Protein AF-A0AAU7VJJ0-F1 (afdb_monomer)

Foldseek 3Di:
DDKDKDFADDPLCVVQVVVVVDQPPVPDDPVSLVSCCVQQCWDADPNDIDGGPQEAEDECVQCPCLLVLLVVLLVLCLVCVVVLQVLVCVFPCVVVPDDCLQCVCCLPLVLQQAQLLVLVCCLVVLADDPPHRIHMYHYDPVLDFDWQWYKDWDDDPVQLKIKIFIDTDPDPDDDDDDDPVLLVLLVCLVVQHQDDDPVSVVVVVVCVVLPQWDADPSGIDGREAEAEPVVCRPSNVSSSVSNVCSCVVRLVVVLVPRPDSHNVVSVVSSSSSSRSSLRVCCVVPVHPDLVPNPDSSRHGIYIYSNGPSSRD

Solvent-accessible surface area (backbone atoms only — not comparable to full-atom values): 17842 Å² total; per-residue (Å²): 97,44,78,48,77,47,70,58,90,51,80,69,47,73,72,40,54,78,56,65,65,48,87,61,66,85,78,52,57,68,69,51,50,52,53,32,40,76,71,32,38,28,38,79,57,94,93,40,77,42,73,19,95,32,39,47,80,48,50,65,82,84,51,62,64,46,64,62,52,14,50,51,45,44,50,57,47,64,75,41,48,66,61,51,50,56,33,40,70,69,32,72,55,34,77,70,70,52,50,65,89,74,41,51,60,51,52,43,53,42,45,20,51,44,52,44,39,50,28,49,34,35,75,71,62,61,23,69,60,70,89,54,63,52,40,37,42,33,34,39,61,90,69,68,68,90,48,47,61,50,72,52,75,49,68,32,95,90,69,50,39,29,40,32,32,49,46,42,81,88,64,83,75,81,85,78,84,81,49,64,70,54,55,54,53,53,50,40,33,74,73,66,60,84,88,65,55,77,69,53,50,57,48,51,55,53,32,39,75,52,35,45,28,46,77,57,98,90,40,65,40,70,53,47,56,72,44,60,68,81,70,66,38,74,45,54,56,46,38,50,46,56,22,48,50,40,36,66,75,43,48,50,67,50,62,72,69,45,87,71,76,51,28,71,58,48,43,54,52,52,52,49,35,47,28,49,26,45,37,53,36,34,77,70,63,76,39,81,52,85,83,67,62,87,50,80,51,62,56,41,48,37,37,31,34,53,52,90,77,66,57,109

Structure (mmCIF, N/CA/C/O backbone):
data_AF-A0AAU7VJJ0-F1
#
_entry.id   AF-A0AAU7VJJ0-F1
#
loop_
_atom_site.group_PDB
_atom_site.id
_atom_site.type_symbol
_atom_site.label_atom_id
_atom_site.label_alt_id
_atom_site.label_comp_id
_atom_site.label_asym_id
_atom_site.label_entity_id
_atom_site.label_seq_id
_atom_site.pdbx_PDB_ins_code
_atom_site.Cartn_x
_atom_site.Cartn_y
_atom_site.Cartn_z
_atom_site.occupancy
_atom_site.B_iso_or_equiv
_atom_site.auth_seq_id
_atom_site.auth_comp_id
_atom_site.auth_asym_id
_atom_site.auth_atom_id
_atom_site.pdbx_PDB_model_num
ATOM 1 N N . MET A 1 1 ? -11.427 -12.105 16.344 1.00 81.56 1 MET A N 1
ATOM 2 C CA . MET A 1 1 ? -11.137 -10.706 15.965 1.00 81.56 1 MET A CA 1
ATOM 3 C C . MET A 1 1 ? -9.896 -10.714 15.086 1.00 81.56 1 MET A C 1
ATOM 5 O O . MET A 1 1 ? -8.964 -11.447 15.408 1.00 81.56 1 MET A O 1
ATOM 9 N N . GLU A 1 2 ? -9.869 -9.967 13.987 1.00 83.56 2 GLU A N 1
ATOM 10 C CA . GLU A 1 2 ? -8.675 -9.807 13.152 1.00 83.56 2 GLU A CA 1
ATOM 11 C C . GLU A 1 2 ? -7.820 -8.637 13.655 1.00 83.56 2 GLU A C 1
ATOM 13 O O . GLU A 1 2 ? -8.347 -7.593 14.020 1.00 83.56 2 GLU A O 1
ATOM 18 N N . LEU A 1 3 ? -6.499 -8.815 13.698 1.00 86.06 3 LEU A N 1
ATOM 19 C CA . LEU A 1 3 ? -5.546 -7.763 14.048 1.00 86.06 3 LEU A CA 1
ATOM 20 C C . LEU A 1 3 ? -4.675 -7.470 12.827 1.00 86.06 3 LEU A C 1
ATOM 22 O O . LEU A 1 3 ? -4.015 -8.377 12.316 1.00 86.06 3 LEU A O 1
ATOM 26 N N . ILE A 1 4 ? -4.652 -6.214 12.394 1.00 83.12 4 ILE A N 1
ATOM 27 C CA . ILE A 1 4 ? -3.748 -5.714 11.359 1.00 83.12 4 ILE A CA 1
ATOM 28 C C . ILE A 1 4 ? -2.735 -4.792 12.020 1.00 83.12 4 ILE A C 1
ATOM 30 O O . ILE A 1 4 ? -3.082 -3.924 12.820 1.00 83.12 4 ILE A O 1
ATOM 34 N N . ILE A 1 5 ? -1.470 -4.998 11.678 1.00 83.69 5 ILE A N 1
ATOM 35 C CA . ILE A 1 5 ? -0.357 -4.178 12.140 1.00 83.69 5 ILE A CA 1
ATOM 36 C C . ILE A 1 5 ? 0.125 -3.387 10.944 1.00 83.69 5 ILE A C 1
ATOM 38 O O . ILE A 1 5 ? 0.409 -3.962 9.894 1.00 83.69 5 ILE A O 1
ATOM 42 N N . TYR A 1 6 ? 0.255 -2.085 11.122 1.00 78.31 6 TYR A N 1
ATOM 43 C CA . TYR A 1 6 ? 0.760 -1.199 10.093 1.00 78.31 6 TYR A CA 1
ATOM 44 C C . TYR A 1 6 ? 1.985 -0.467 10.592 1.00 78.31 6 TYR A C 1
ATOM 46 O O . TYR A 1 6 ? 1.947 0.123 11.665 1.00 78.31 6 TYR A O 1
ATOM 54 N N . GLY A 1 7 ? 3.064 -0.504 9.818 1.00 75.44 7 GLY A N 1
ATOM 55 C CA . GLY A 1 7 ? 4.358 0.054 10.194 1.00 75.44 7 GLY A CA 1
ATOM 56 C C . GLY A 1 7 ? 5.452 -1.007 10.274 1.00 75.44 7 GLY A C 1
ATOM 57 O O . GLY A 1 7 ? 5.312 -2.128 9.784 1.00 75.44 7 GLY A O 1
ATOM 58 N N . LYS A 1 8 ? 6.589 -0.631 10.856 1.00 69.00 8 LYS A N 1
ATOM 59 C CA . LYS A 1 8 ? 7.773 -1.486 10.964 1.00 69.00 8 LYS A CA 1
ATOM 60 C C . LYS A 1 8 ? 7.549 -2.586 12.000 1.00 69.00 8 LYS A C 1
ATOM 62 O O . LYS A 1 8 ? 6.977 -2.360 13.065 1.00 69.00 8 LYS A O 1
ATOM 67 N N . GLY A 1 9 ? 8.068 -3.776 11.695 1.00 68.50 9 GLY A N 1
ATOM 68 C CA . GLY A 1 9 ? 8.038 -4.913 12.611 1.00 68.50 9 GLY A CA 1
ATOM 69 C C . GLY A 1 9 ? 8.681 -4.580 13.960 1.00 68.50 9 GLY A C 1
ATOM 70 O O . GLY A 1 9 ? 9.736 -3.945 14.028 1.00 68.50 9 GLY A O 1
ATOM 71 N N . ASN A 1 10 ? 8.049 -5.031 15.041 1.00 80.25 10 ASN A N 1
ATOM 72 C CA . ASN A 1 10 ? 8.497 -4.808 16.409 1.00 80.25 10 ASN A CA 1
ATOM 73 C C . ASN A 1 10 ? 8.540 -6.149 17.149 1.00 80.25 10 ASN A C 1
ATOM 75 O O . ASN A 1 10 ? 7.520 -6.803 17.305 1.00 80.25 10 ASN A O 1
ATOM 79 N N . LYS A 1 11 ? 9.714 -6.551 17.648 1.00 83.69 11 LYS A N 1
ATOM 80 C CA . LYS A 1 11 ? 9.874 -7.859 18.310 1.00 83.69 11 LYS A CA 1
ATOM 81 C C . LYS A 1 11 ? 9.011 -8.027 19.564 1.00 83.69 11 LYS A C 1
ATOM 83 O O . LYS A 1 11 ? 8.583 -9.132 19.856 1.00 83.69 11 LYS A O 1
ATOM 88 N N . GLN A 1 12 ? 8.756 -6.948 20.308 1.00 86.81 12 GLN A N 1
ATOM 89 C CA . GLN A 1 12 ? 7.874 -7.015 21.479 1.00 86.81 12 GLN A CA 1
ATOM 90 C C . GLN A 1 12 ? 6.416 -7.210 21.063 1.00 86.81 12 GLN A C 1
ATOM 92 O O . GLN A 1 12 ? 5.628 -7.748 21.834 1.00 86.81 12 GLN A O 1
ATOM 97 N N . LEU A 1 13 ? 6.052 -6.786 19.852 1.00 88.38 13 LEU A N 1
ATOM 98 C CA . LEU A 1 13 ? 4.701 -6.931 19.339 1.00 88.38 13 LEU A CA 1
ATOM 99 C C . LEU A 1 13 ? 4.340 -8.404 19.138 1.00 88.38 13 LEU A C 1
ATOM 101 O O . LEU A 1 13 ? 3.248 -8.795 19.534 1.00 88.38 13 LEU A O 1
ATOM 105 N N . ASP A 1 14 ? 5.267 -9.230 18.650 1.00 87.31 14 ASP A N 1
ATOM 106 C CA . ASP A 1 14 ? 5.057 -10.678 18.488 1.00 87.31 14 ASP A CA 1
ATOM 107 C C . ASP A 1 14 ? 4.645 -11.361 19.802 1.00 87.31 14 ASP A C 1
ATOM 109 O O . ASP A 1 14 ? 3.842 -12.294 19.807 1.00 87.31 14 ASP A O 1
ATOM 113 N N . GLU A 1 15 ? 5.146 -10.859 20.932 1.00 91.88 15 GLU A N 1
ATOM 114 C CA . GLU A 1 15 ? 4.795 -11.355 22.263 1.00 91.88 15 GLU A CA 1
ATOM 115 C C . GLU A 1 15 ? 3.440 -10.821 22.760 1.00 91.88 15 GLU A C 1
ATOM 117 O O . GLU A 1 15 ? 2.758 -11.493 23.531 1.00 91.88 15 GLU A O 1
ATOM 122 N N . ILE A 1 16 ? 3.033 -9.623 22.326 1.00 92.25 16 ILE A N 1
ATOM 123 C CA . ILE A 1 16 ? 1.811 -8.935 22.778 1.00 92.25 16 ILE A CA 1
ATOM 124 C C . ILE A 1 16 ? 0.580 -9.356 21.956 1.00 92.25 16 ILE A C 1
ATOM 126 O O . ILE A 1 16 ? -0.501 -9.540 22.519 1.00 92.25 16 ILE A O 1
ATOM 130 N N . LEU A 1 17 ? 0.719 -9.522 20.636 1.00 90.75 17 LEU A N 1
ATOM 131 C CA . LEU A 1 17 ? -0.393 -9.767 19.703 1.00 90.75 17 LEU A CA 1
ATOM 132 C C . LEU A 1 17 ? -1.316 -10.930 20.082 1.00 90.75 17 LEU A C 1
ATOM 134 O O . LEU A 1 17 ? -2.530 -10.748 19.964 1.00 90.75 17 LEU A O 1
ATOM 138 N N . PRO A 1 18 ? -0.815 -12.098 20.542 1.00 91.06 18 PRO A N 1
ATOM 139 C CA . PRO A 1 18 ? -1.695 -13.210 20.892 1.00 91.06 18 PRO A CA 1
ATOM 140 C C . PRO A 1 18 ? -2.689 -12.843 22.000 1.00 91.06 18 PRO A C 1
ATOM 142 O O . PRO A 1 18 ? -3.806 -13.352 22.021 1.00 91.06 18 PRO A O 1
ATOM 145 N N . TYR A 1 19 ? -2.307 -11.926 22.894 1.00 91.69 19 TYR A N 1
ATOM 146 C CA . TYR A 1 19 ? -3.147 -11.485 24.005 1.00 91.69 19 TYR A CA 1
ATOM 147 C C . TYR A 1 19 ? -4.178 -10.446 23.568 1.00 91.69 19 TYR A C 1
ATOM 149 O O . TYR A 1 19 ? -5.312 -10.495 24.040 1.00 91.69 19 TYR A O 1
ATOM 157 N N . LEU A 1 20 ? -3.831 -9.570 22.614 1.00 89.44 20 LEU A N 1
ATOM 158 C CA . LEU A 1 20 ? -4.711 -8.501 22.113 1.00 89.44 20 LEU A CA 1
ATOM 159 C C . LEU A 1 20 ? -6.016 -9.004 21.492 1.00 89.44 20 LEU A C 1
ATOM 161 O O . LEU A 1 20 ? -6.964 -8.229 21.371 1.00 89.44 20 LEU A O 1
ATOM 165 N N . GLN A 1 21 ? -6.091 -10.290 21.138 1.00 84.12 21 GLN A N 1
ATOM 166 C CA . GLN A 1 21 ? -7.325 -10.933 20.689 1.00 84.12 21 GLN A CA 1
ATOM 167 C C . GLN A 1 21 ? -8.418 -10.948 21.773 1.00 84.12 21 GLN A C 1
ATOM 169 O O . GLN A 1 21 ? -9.605 -10.934 21.446 1.00 84.12 21 GLN A O 1
ATOM 174 N N . ASN A 1 22 ? -8.042 -10.936 23.056 1.00 82.88 22 ASN A N 1
ATOM 175 C CA . ASN A 1 22 ? -8.974 -10.819 24.173 1.00 82.88 22 ASN A CA 1
ATOM 176 C C . ASN A 1 22 ? -9.091 -9.348 24.604 1.00 82.88 22 ASN A C 1
ATOM 178 O O . ASN A 1 22 ? -8.122 -8.762 25.075 1.00 82.88 22 ASN A O 1
ATOM 182 N N . LYS A 1 23 ? -10.282 -8.747 24.503 1.00 82.31 23 LYS A N 1
ATOM 183 C CA . LYS A 1 23 ? -10.515 -7.350 24.926 1.00 82.31 23 LYS A CA 1
ATOM 184 C C . LYS A 1 23 ? -10.454 -7.153 26.452 1.00 82.31 23 LYS A C 1
ATOM 186 O O . LYS A 1 23 ? -10.410 -6.016 26.918 1.00 82.31 23 LYS A O 1
ATOM 191 N N . ASN A 1 24 ? -10.451 -8.229 27.242 1.00 88.50 24 ASN A N 1
ATOM 192 C CA . ASN A 1 24 ? -10.313 -8.158 28.692 1.00 88.50 24 ASN A CA 1
ATOM 193 C C . ASN A 1 24 ? -8.834 -8.130 29.117 1.00 88.50 24 ASN A C 1
ATOM 195 O O . ASN A 1 24 ? -8.231 -9.159 29.420 1.00 88.50 24 ASN A O 1
ATOM 199 N N . PHE A 1 25 ? -8.256 -6.928 29.187 1.00 89.25 25 PHE A N 1
ATOM 200 C CA . PHE A 1 25 ? -6.854 -6.716 29.582 1.00 89.25 25 PHE A CA 1
ATOM 201 C C . PHE A 1 25 ? -6.523 -7.156 31.017 1.00 89.25 25 PHE A C 1
ATOM 203 O O . PHE A 1 25 ? -5.350 -7.215 31.376 1.00 89.25 25 PHE A O 1
ATOM 210 N N . LEU A 1 26 ? -7.530 -7.429 31.855 1.00 84.50 26 LEU A N 1
ATOM 211 C CA . LEU A 1 26 ? -7.325 -7.901 33.228 1.00 84.50 26 LEU A CA 1
ATOM 212 C C . LEU A 1 26 ? -6.778 -9.331 33.280 1.00 84.50 26 LEU A C 1
ATOM 214 O O . LEU A 1 26 ? -6.131 -9.690 34.259 1.00 84.50 26 LEU A O 1
ATOM 218 N N . ASP A 1 27 ? -7.006 -10.114 32.227 1.00 89.06 27 ASP A N 1
ATOM 219 C CA . ASP A 1 27 ? -6.573 -11.511 32.153 1.00 89.06 27 ASP A CA 1
ATOM 220 C C . ASP A 1 27 ? -5.132 -11.643 31.629 1.00 89.06 27 ASP A C 1
ATOM 222 O O . ASP A 1 27 ? -4.611 -12.749 31.478 1.00 89.06 27 ASP A O 1
ATOM 226 N N . TYR A 1 28 ? -4.480 -10.524 31.300 1.00 93.19 28 TYR A N 1
ATOM 227 C CA . TYR A 1 28 ? -3.159 -10.539 30.685 1.00 93.19 28 TYR A CA 1
ATOM 228 C C . TYR A 1 28 ? -2.083 -10.787 31.748 1.00 93.19 28 TYR A C 1
ATOM 230 O O . TYR A 1 28 ? -2.151 -10.208 32.837 1.00 93.19 28 TYR A O 1
ATOM 238 N N . PRO A 1 29 ? -1.032 -11.569 31.440 1.00 95.94 29 PRO A N 1
ATOM 239 C CA . PRO A 1 29 ? 0.137 -11.642 32.305 1.00 95.94 29 PRO A CA 1
ATOM 240 C C . PRO A 1 29 ? 0.726 -10.244 32.536 1.00 95.94 29 PRO A C 1
ATOM 242 O O . PRO A 1 29 ? 0.847 -9.453 31.598 1.00 95.94 29 PRO A O 1
ATOM 245 N N . GLN A 1 30 ? 1.134 -9.948 33.773 1.00 95.25 30 GLN A N 1
ATOM 246 C CA . GLN A 1 30 ? 1.642 -8.624 34.163 1.00 95.25 30 GLN A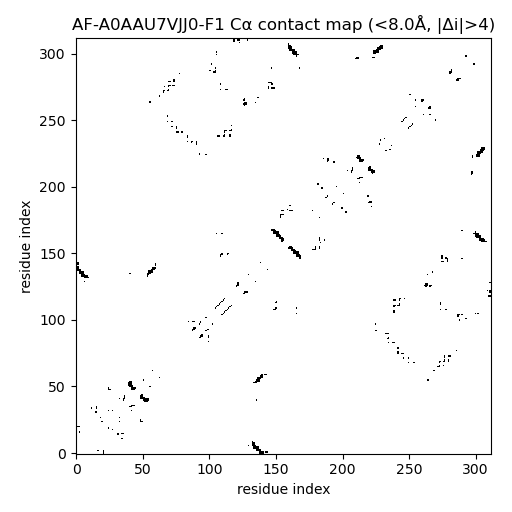 CA 1
ATOM 247 C C . GLN A 1 30 ? 2.797 -8.141 33.266 1.00 95.25 30 GLN A C 1
ATOM 249 O O . GLN A 1 30 ? 2.823 -6.979 32.870 1.00 95.25 30 GLN A O 1
ATOM 254 N N . GLU A 1 31 ? 3.700 -9.042 32.870 1.00 96.06 31 GLU A N 1
ATOM 255 C CA . GLU A 1 31 ? 4.804 -8.743 31.948 1.00 96.06 31 GLU A CA 1
ATOM 256 C C . GLU A 1 31 ? 4.312 -8.269 30.566 1.00 96.06 31 GLU A C 1
ATOM 258 O O . GLU A 1 31 ? 4.887 -7.357 29.972 1.00 96.06 31 GLU A O 1
ATOM 263 N N . ILE A 1 32 ? 3.218 -8.846 30.057 1.00 96.00 32 ILE A N 1
ATOM 264 C CA . ILE A 1 32 ? 2.614 -8.448 28.777 1.00 96.00 32 ILE A CA 1
ATOM 265 C C . ILE A 1 32 ? 1.974 -7.067 28.896 1.00 96.00 32 ILE A C 1
ATOM 267 O O . ILE A 1 32 ? 2.140 -6.237 28.001 1.00 96.00 32 ILE A O 1
ATOM 271 N N . ILE A 1 33 ? 1.290 -6.790 30.013 1.00 95.12 33 ILE A N 1
ATOM 272 C CA . ILE A 1 33 ? 0.730 -5.461 30.291 1.00 95.12 33 ILE A CA 1
ATOM 273 C C . ILE A 1 33 ? 1.851 -4.419 30.306 1.00 95.12 33 ILE A C 1
ATOM 275 O O . ILE A 1 33 ? 1.726 -3.377 29.669 1.00 95.12 33 ILE A O 1
ATOM 279 N N . GLU A 1 34 ? 2.960 -4.697 30.991 1.00 95.25 34 GLU A N 1
ATOM 280 C CA . GLU A 1 34 ? 4.103 -3.784 31.072 1.00 95.25 34 GLU A CA 1
ATOM 281 C C . GLU A 1 34 ? 4.729 -3.519 29.700 1.00 95.25 34 GLU A C 1
ATOM 283 O O . GLU A 1 34 ? 4.927 -2.355 29.341 1.00 95.25 34 GLU A O 1
ATOM 288 N N . LYS A 1 35 ? 4.949 -4.561 28.887 1.00 95.12 35 LYS A N 1
ATOM 289 C CA . LYS A 1 35 ? 5.428 -4.407 27.503 1.00 95.12 35 LYS A CA 1
ATOM 290 C C . LYS A 1 35 ? 4.463 -3.562 26.668 1.00 95.12 35 LYS A C 1
ATOM 292 O O . LYS A 1 35 ? 4.888 -2.616 26.006 1.00 95.12 35 LYS A O 1
ATOM 297 N N . ALA A 1 36 ? 3.161 -3.830 26.745 1.00 94.19 36 ALA A N 1
ATOM 298 C CA . ALA A 1 36 ? 2.150 -3.083 26.000 1.00 94.19 36 ALA A CA 1
ATOM 299 C C . ALA A 1 36 ? 2.021 -1.614 26.450 1.00 94.19 36 ALA A C 1
ATOM 301 O O . ALA A 1 36 ? 1.794 -0.740 25.611 1.00 94.19 36 ALA A O 1
ATOM 302 N N . LEU A 1 37 ? 2.211 -1.321 27.743 1.00 94.75 37 LEU A N 1
ATOM 303 C CA . LEU A 1 37 ? 2.257 0.046 28.281 1.00 94.75 37 LEU A CA 1
ATOM 304 C C . LEU A 1 37 ? 3.495 0.808 27.786 1.00 94.75 37 LEU A C 1
ATOM 306 O O . LEU A 1 37 ? 3.363 1.943 27.333 1.00 94.75 37 LEU A O 1
ATOM 310 N N . VAL A 1 38 ? 4.683 0.188 27.818 1.00 93.38 38 VAL A N 1
ATOM 311 C CA . VAL A 1 38 ? 5.931 0.781 27.289 1.00 93.38 38 VAL A CA 1
ATOM 312 C C . VAL A 1 38 ? 5.783 1.120 25.808 1.00 93.38 38 VAL A C 1
ATOM 314 O O . VAL A 1 38 ? 6.195 2.185 25.354 1.00 93.38 38 VAL A O 1
ATOM 317 N N . GLN A 1 39 ? 5.135 0.229 25.063 1.00 90.38 39 GLN A N 1
ATOM 318 C CA . GLN A 1 39 ? 4.861 0.415 23.647 1.00 90.38 39 GLN A CA 1
ATOM 319 C C . GLN A 1 39 ? 3.730 1.410 23.352 1.00 90.38 39 GLN A C 1
ATOM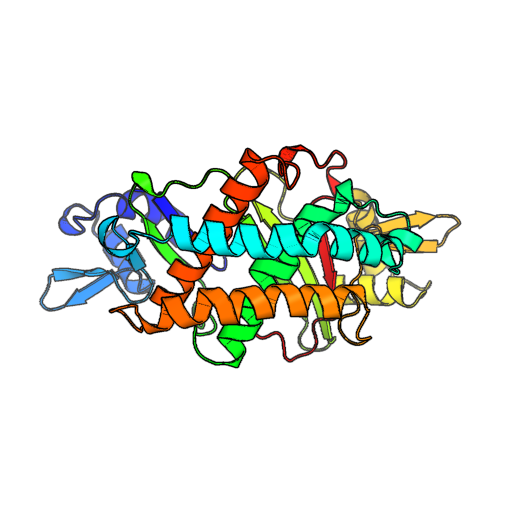 321 O O . GLN A 1 39 ? 3.549 1.761 22.185 1.00 90.38 39 GLN A O 1
ATOM 326 N N . LYS A 1 40 ? 3.000 1.884 24.372 1.00 92.25 40 LYS A N 1
ATOM 327 C CA . LYS A 1 40 ? 1.781 2.706 24.267 1.00 92.25 40 LYS A CA 1
ATOM 328 C C . LYS A 1 40 ? 0.617 2.046 23.512 1.00 92.25 40 LYS A C 1
ATOM 330 O O . LYS A 1 40 ? -0.292 2.730 23.042 1.00 92.25 40 LYS A O 1
ATOM 335 N N . ILE A 1 41 ? 0.635 0.720 23.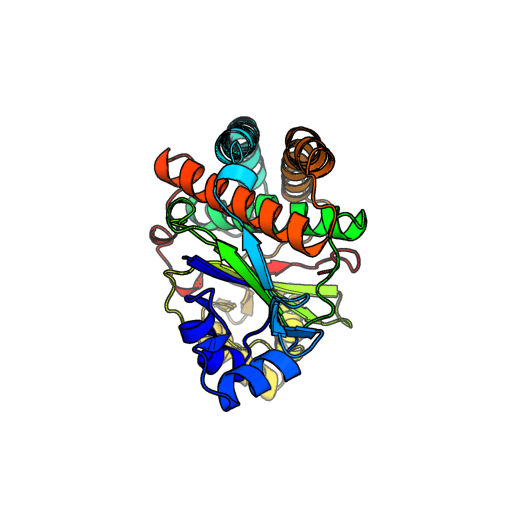397 1.00 92.69 41 ILE A N 1
ATOM 336 C CA . ILE A 1 41 ? -0.503 -0.068 22.899 1.00 92.69 41 ILE A CA 1
ATOM 337 C C . ILE A 1 41 ? -1.642 -0.012 23.914 1.00 92.69 41 ILE A C 1
ATOM 339 O O . ILE A 1 41 ? -2.805 0.075 23.538 1.00 92.69 41 ILE A O 1
ATOM 343 N N . LEU A 1 42 ? -1.296 -0.039 25.201 1.00 94.19 42 LEU A N 1
ATOM 344 C CA . LEU A 1 42 ? -2.221 0.143 26.310 1.00 94.19 42 LEU A CA 1
ATOM 345 C C . LEU A 1 42 ? -1.848 1.402 27.094 1.00 94.19 42 LEU A C 1
ATOM 347 O O . LEU A 1 42 ? -0.711 1.873 27.051 1.00 94.19 42 LEU A O 1
ATOM 351 N N . VAL A 1 43 ? -2.803 1.924 27.859 1.00 95.44 43 VAL A N 1
ATOM 352 C CA . VAL A 1 43 ? -2.596 3.005 28.830 1.00 95.44 43 VAL A CA 1
ATOM 353 C C . VAL A 1 43 ? -3.280 2.672 30.150 1.00 95.44 43 VAL A C 1
ATOM 355 O O . VAL A 1 43 ? -4.314 2.003 30.181 1.00 95.44 43 VAL A O 1
ATOM 358 N N . LYS A 1 44 ? -2.726 3.167 31.260 1.00 95.38 44 LYS A N 1
ATOM 359 C CA . LYS A 1 44 ? -3.303 2.991 32.597 1.00 95.38 44 LYS A CA 1
ATOM 360 C C . LYS A 1 44 ? -3.940 4.297 33.068 1.00 95.38 44 LYS A C 1
ATOM 362 O O . LYS A 1 44 ? -3.267 5.320 33.152 1.00 95.38 44 LYS A O 1
ATOM 367 N N . LYS A 1 45 ? -5.234 4.264 33.395 1.00 95.19 45 LYS A N 1
ATOM 368 C CA . LYS A 1 45 ? -5.983 5.392 33.975 1.00 95.19 45 LYS A CA 1
ATOM 369 C C . LYS A 1 45 ? -6.754 4.888 35.193 1.00 95.19 45 LYS A C 1
ATOM 371 O O . LYS A 1 45 ? -7.492 3.914 35.088 1.00 95.19 45 LYS A O 1
ATOM 376 N N . ASN A 1 46 ? -6.579 5.520 36.355 1.00 93.69 46 ASN A N 1
ATOM 377 C CA . ASN A 1 46 ? -7.257 5.135 37.606 1.00 93.69 46 ASN A CA 1
ATOM 378 C C . ASN A 1 46 ? -7.140 3.629 37.931 1.00 93.69 46 ASN A C 1
ATOM 380 O O . ASN A 1 46 ? -8.133 2.969 38.226 1.00 93.69 46 ASN A O 1
ATOM 384 N N . ASN A 1 47 ? -5.929 3.070 37.821 1.00 89.38 47 ASN A N 1
ATOM 385 C CA . ASN A 1 47 ? -5.624 1.642 38.003 1.00 89.38 47 ASN A CA 1
ATOM 386 C C . ASN A 1 47 ? -6.305 0.654 37.041 1.00 89.38 47 ASN A C 1
ATOM 388 O O . ASN A 1 47 ? -6.093 -0.547 37.182 1.00 89.38 47 ASN A O 1
ATOM 392 N N . LYS A 1 48 ? -7.042 1.130 36.036 1.00 92.38 48 LYS A N 1
ATOM 393 C CA . LYS A 1 48 ? -7.596 0.304 34.960 1.00 92.38 48 LYS A CA 1
ATOM 394 C C . LYS A 1 48 ? -6.770 0.460 33.686 1.00 92.38 48 LYS A C 1
ATOM 396 O O . LYS A 1 48 ? -6.225 1.536 33.424 1.00 92.38 48 LYS A O 1
ATOM 401 N N . THR A 1 49 ? -6.682 -0.617 32.917 1.00 92.88 49 THR A N 1
ATOM 402 C CA . THR A 1 49 ? -5.964 -0.671 31.640 1.00 92.88 49 THR A CA 1
ATOM 403 C C . THR A 1 49 ? -6.947 -0.466 30.493 1.00 92.88 49 THR A C 1
ATOM 405 O O . THR A 1 49 ? -8.026 -1.053 30.492 1.00 92.88 49 THR A O 1
ATOM 408 N N . PHE A 1 50 ? -6.575 0.375 29.534 1.00 92.75 50 PHE A N 1
ATOM 409 C CA . PHE A 1 50 ? -7.377 0.732 28.367 1.00 92.75 50 PHE A CA 1
ATOM 410 C C . PHE A 1 50 ? -6.529 0.656 27.095 1.00 92.75 50 PHE A C 1
ATOM 412 O O . PHE A 1 50 ? -5.299 0.715 27.199 1.00 92.75 50 PHE A O 1
ATOM 419 N N . PRO A 1 51 ? -7.155 0.595 25.906 1.00 91.88 51 PRO A N 1
ATOM 420 C CA . PRO A 1 51 ? -6.449 0.785 24.647 1.00 91.88 51 PRO A CA 1
ATOM 421 C C . PRO A 1 51 ? -5.751 2.150 24.636 1.00 91.88 51 PRO A C 1
ATOM 423 O O . PRO A 1 51 ? -6.308 3.156 25.088 1.00 91.88 51 PRO A O 1
ATOM 426 N N . GLY A 1 52 ? -4.500 2.161 24.193 1.00 91.25 52 GLY A N 1
ATOM 427 C CA . GLY A 1 52 ? -3.702 3.361 23.991 1.00 91.25 52 GLY A CA 1
ATOM 428 C C . GLY A 1 52 ? -3.873 3.937 22.590 1.00 91.25 52 GLY A C 1
ATOM 429 O O . GLY A 1 52 ? -4.638 3.431 21.777 1.00 91.25 52 GLY A O 1
ATOM 430 N N . GLU A 1 53 ? -3.111 4.988 22.291 1.00 87.81 53 GLU A N 1
ATOM 431 C CA . GLU A 1 53 ? -3.169 5.693 21.001 1.00 87.81 53 GLU A CA 1
ATOM 432 C C . GLU A 1 53 ? -2.770 4.824 19.800 1.00 87.81 53 GLU A C 1
ATOM 434 O O . GLU A 1 53 ? -3.107 5.156 18.672 1.00 87.81 53 GLU A O 1
ATOM 439 N N . LYS A 1 54 ? -2.067 3.706 20.031 1.00 89.00 54 LYS A N 1
ATOM 440 C CA . LYS A 1 54 ? -1.639 2.786 18.970 1.00 89.00 54 LYS A CA 1
ATOM 441 C C . LYS A 1 54 ? -2.610 1.645 18.681 1.00 89.00 54 LYS A C 1
ATOM 443 O O . LYS A 1 54 ? -2.332 0.869 17.773 1.00 89.00 54 LYS A O 1
ATOM 448 N N . LEU A 1 55 ? -3.685 1.497 19.455 1.00 91.12 55 LEU A N 1
ATOM 449 C CA . LEU A 1 55 ? -4.627 0.389 19.321 1.00 91.12 55 LEU A CA 1
ATOM 450 C C . LEU A 1 55 ? -6.044 0.919 19.141 1.00 91.12 55 LEU A C 1
ATOM 452 O O . LEU A 1 55 ? -6.637 1.451 20.078 1.00 91.12 55 LEU A O 1
ATOM 456 N N . ILE A 1 56 ? -6.592 0.718 17.946 1.00 90.62 56 ILE A N 1
ATOM 457 C CA . ILE A 1 56 ? -7.958 1.119 17.604 1.00 90.62 56 ILE A CA 1
ATOM 458 C C . ILE A 1 56 ? -8.800 -0.129 17.380 1.00 90.62 56 ILE A C 1
ATOM 460 O O . ILE A 1 56 ? -8.383 -1.054 16.683 1.00 90.62 56 ILE A O 1
ATOM 464 N N . TYR A 1 57 ? -9.992 -0.136 17.967 1.00 89.19 57 TYR A N 1
ATOM 465 C CA . TYR A 1 57 ? -10.986 -1.179 17.765 1.00 89.19 57 TYR A CA 1
ATOM 466 C C . TYR A 1 57 ? -12.079 -0.662 16.841 1.00 89.19 57 TYR A C 1
ATOM 468 O O . TYR A 1 57 ? -12.631 0.400 17.105 1.00 89.19 57 TYR A O 1
ATOM 476 N N . TYR A 1 58 ? -12.404 -1.445 15.818 1.00 87.94 58 TYR A N 1
ATOM 477 C CA . TYR A 1 58 ? -13.565 -1.242 14.960 1.00 87.94 58 TYR A CA 1
ATOM 478 C C . TYR A 1 58 ? -14.557 -2.373 15.189 1.00 87.94 58 TYR A C 1
ATOM 480 O O . TYR A 1 58 ? -14.177 -3.548 15.289 1.00 87.94 58 TYR A O 1
ATOM 488 N N . ASN A 1 59 ? -15.833 -2.027 15.258 1.00 82.44 59 ASN A N 1
ATOM 489 C CA . ASN A 1 59 ? -16.928 -2.983 15.226 1.00 82.44 59 ASN A CA 1
ATOM 490 C C . ASN A 1 59 ? -17.753 -2.837 13.937 1.00 82.44 59 ASN A C 1
ATOM 492 O O . ASN A 1 59 ? -17.573 -1.890 13.176 1.00 82.44 59 ASN A O 1
ATOM 496 N N . LEU A 1 60 ? -18.631 -3.809 13.681 1.00 79.94 60 LEU A N 1
ATOM 497 C CA . LEU A 1 60 ? -19.408 -3.869 12.443 1.00 79.94 60 LEU A CA 1
ATOM 498 C C . LEU A 1 60 ? -20.364 -2.679 12.276 1.00 79.94 60 LEU A C 1
ATOM 500 O O . LEU A 1 60 ? -20.506 -2.193 11.164 1.00 79.94 60 LEU A O 1
ATOM 504 N N . GLU A 1 61 ? -20.982 -2.196 13.357 1.00 83.44 61 GLU A N 1
ATOM 505 C CA . GLU A 1 61 ? -21.909 -1.052 13.315 1.00 83.44 61 GLU A CA 1
ATOM 506 C C . GLU A 1 61 ? -21.177 0.242 12.924 1.00 83.44 61 GLU A C 1
ATOM 508 O O . GLU A 1 61 ? -21.705 1.071 12.189 1.00 83.44 61 GLU A O 1
ATOM 513 N N . GLU A 1 62 ? -19.930 0.409 13.377 1.00 78.88 62 GLU A N 1
ATOM 514 C CA . GLU A 1 62 ? -19.093 1.575 13.053 1.00 78.88 62 GLU A CA 1
ATOM 515 C C . GLU A 1 62 ? -18.635 1.603 11.595 1.00 78.88 62 GLU A C 1
ATOM 517 O O . GLU A 1 62 ? -18.342 2.671 11.057 1.00 78.88 62 GLU A O 1
ATOM 522 N N . ILE A 1 63 ? -18.539 0.430 10.974 1.00 81.44 63 ILE A N 1
ATOM 523 C CA . ILE A 1 63 ? -18.045 0.274 9.608 1.00 81.44 63 ILE A CA 1
ATOM 524 C C . ILE A 1 63 ? -19.130 -0.224 8.645 1.00 81.44 63 ILE A C 1
ATOM 526 O O . ILE A 1 63 ? -18.837 -0.657 7.525 1.00 81.44 63 ILE A O 1
ATOM 530 N N . GLU A 1 64 ? -20.388 -0.166 9.076 1.00 82.31 64 GLU A N 1
ATOM 531 C CA . GLU A 1 64 ? -21.536 -0.494 8.248 1.00 82.31 64 GLU A CA 1
ATOM 532 C C . GLU A 1 64 ? -21.551 0.437 7.025 1.00 82.31 64 GLU A C 1
ATOM 534 O O . GLU A 1 64 ? -21.337 1.645 7.127 1.00 82.31 64 GLU A O 1
ATOM 539 N N . GLY A 1 65 ? -21.734 -0.136 5.835 1.00 83.38 65 GLY A N 1
ATOM 540 C CA . GLY A 1 65 ? -21.704 0.615 4.576 1.00 83.38 65 GLY A CA 1
ATOM 541 C C . GLY A 1 65 ? -20.314 0.832 3.961 1.00 83.38 65 GLY A C 1
ATOM 542 O O . GLY A 1 65 ? -20.239 1.317 2.831 1.00 83.38 65 GLY A O 1
ATOM 543 N N . LEU A 1 66 ? -19.206 0.420 4.602 1.00 90.31 66 LEU A N 1
ATOM 544 C CA . LEU A 1 66 ? -17.886 0.460 3.941 1.00 90.31 66 LEU A CA 1
ATOM 545 C C . LEU A 1 66 ? -17.833 -0.400 2.670 1.00 90.31 66 LEU A C 1
ATOM 547 O O . LEU A 1 66 ? -17.092 -0.073 1.743 1.00 90.31 66 LEU A O 1
ATOM 551 N N . GLU A 1 67 ? -18.626 -1.469 2.600 1.00 90.38 67 GLU A N 1
ATOM 552 C CA . GLU A 1 67 ? -18.725 -2.309 1.405 1.00 90.38 67 GLU A CA 1
ATOM 553 C C . GLU A 1 67 ? -19.290 -1.523 0.211 1.00 90.38 67 GLU A C 1
ATOM 555 O O . GLU A 1 67 ? -18.666 -1.507 -0.846 1.00 90.38 67 GLU A O 1
ATOM 560 N N . GLU A 1 68 ? -20.369 -0.752 0.398 1.00 92.62 68 GLU A N 1
ATOM 561 C CA . GLU A 1 68 ? -20.927 0.135 -0.639 1.00 92.62 68 GLU A CA 1
ATOM 562 C C . GLU A 1 68 ? -19.902 1.195 -1.083 1.00 92.62 68 GLU A C 1
ATOM 564 O O . GLU A 1 68 ? -19.722 1.474 -2.271 1.00 92.62 68 GLU A O 1
ATOM 569 N N . HIS A 1 69 ? -19.160 1.778 -0.139 1.00 95.12 69 HIS A N 1
ATOM 570 C CA . HIS A 1 69 ? -18.082 2.713 -0.469 1.00 95.12 69 HIS A CA 1
ATOM 571 C C . HIS A 1 69 ? -16.943 2.043 -1.254 1.00 95.12 69 HIS A C 1
ATOM 573 O O . HIS A 1 69 ? -16.409 2.634 -2.195 1.00 95.12 69 HIS A O 1
ATOM 579 N N . SER A 1 70 ? -16.615 0.793 -0.937 1.00 96.00 70 SER A N 1
ATOM 580 C CA . SER A 1 70 ? -15.621 0.006 -1.675 1.00 96.00 70 SER A CA 1
ATOM 581 C C . SER A 1 70 ? -16.115 -0.361 -3.078 1.00 96.00 70 SER A C 1
ATOM 583 O O . SER A 1 70 ? -15.354 -0.306 -4.043 1.00 96.00 70 SER A O 1
ATOM 585 N N . GLU A 1 71 ? -17.407 -0.638 -3.260 1.00 97.00 71 GLU A N 1
ATOM 586 C CA . GLU A 1 71 ? -17.994 -0.805 -4.594 1.00 97.00 71 GLU A CA 1
ATOM 587 C C . GLU A 1 71 ? -17.881 0.470 -5.443 1.00 97.00 71 GLU A C 1
ATOM 589 O O . GLU A 1 71 ? -17.638 0.392 -6.652 1.00 97.00 71 GLU A O 1
ATOM 594 N N . ASN A 1 72 ? -17.971 1.652 -4.826 1.00 97.88 72 ASN A N 1
ATOM 595 C CA . ASN A 1 72 ? -17.752 2.919 -5.524 1.00 97.88 72 ASN A CA 1
ATOM 596 C C . ASN A 1 72 ? -16.288 3.091 -5.977 1.00 97.88 72 ASN A C 1
ATOM 598 O O . ASN A 1 72 ? -16.052 3.513 -7.113 1.00 97.88 72 ASN A O 1
ATOM 602 N N . TYR A 1 73 ? -15.298 2.677 -5.171 1.00 98.19 73 TYR A N 1
ATOM 603 C CA . TYR A 1 73 ? -13.897 2.588 -5.625 1.00 98.19 73 TYR A CA 1
ATOM 604 C C . TYR A 1 73 ? -13.784 1.682 -6.859 1.00 98.19 73 TYR A C 1
ATOM 606 O O . TYR A 1 73 ? -13.193 2.054 -7.879 1.00 98.19 73 TYR A O 1
ATOM 614 N N . VAL A 1 74 ? -14.392 0.492 -6.790 1.00 98.19 74 VAL A N 1
ATOM 615 C CA . VAL A 1 74 ? -14.403 -0.487 -7.885 1.00 98.19 74 VAL A CA 1
ATOM 616 C C . VAL A 1 74 ? -15.043 0.102 -9.141 1.00 98.19 74 VAL A C 1
ATOM 618 O O . VAL A 1 74 ? -14.529 -0.110 -10.241 1.00 98.19 74 VAL A O 1
ATOM 621 N N . HIS A 1 75 ? -16.141 0.847 -9.007 1.00 98.38 75 HIS A N 1
ATOM 622 C CA . HIS A 1 75 ? -16.809 1.509 -10.124 1.00 98.38 75 HIS A CA 1
ATOM 623 C C . HIS A 1 75 ? -15.873 2.489 -10.844 1.00 98.38 75 HIS A C 1
ATOM 625 O O . HIS A 1 75 ? -15.732 2.422 -12.070 1.00 98.38 75 HIS A O 1
ATOM 631 N N . ILE A 1 76 ? -15.179 3.345 -10.090 1.00 98.44 76 ILE A N 1
ATOM 632 C CA . ILE A 1 76 ? -14.221 4.317 -10.635 1.00 98.44 76 ILE A CA 1
ATOM 633 C C . ILE A 1 76 ? -13.058 3.596 -11.333 1.00 98.44 76 ILE A C 1
ATOM 635 O O . ILE A 1 76 ? -12.700 3.935 -12.465 1.00 98.44 76 ILE A O 1
ATOM 639 N N . ILE A 1 77 ? -12.513 2.537 -10.728 1.00 98.00 77 ILE A N 1
ATOM 640 C CA . ILE A 1 77 ? -11.438 1.740 -11.338 1.00 98.00 77 ILE A CA 1
ATOM 641 C C . ILE A 1 77 ? -11.916 1.072 -12.633 1.00 98.00 77 ILE A C 1
ATOM 643 O O . ILE A 1 77 ? -11.250 1.188 -13.664 1.00 98.00 77 ILE A O 1
ATOM 647 N N . LYS A 1 78 ? -13.094 0.431 -12.634 1.00 97.88 78 LYS A N 1
ATOM 648 C CA . LYS A 1 78 ? -13.694 -0.191 -13.830 1.00 97.88 78 LYS A CA 1
ATOM 649 C C . LYS A 1 78 ? -13.883 0.813 -14.965 1.00 97.88 78 LYS A C 1
ATOM 651 O O . LYS A 1 78 ? -13.590 0.493 -16.117 1.00 97.88 78 LYS A O 1
ATOM 656 N N . LYS A 1 79 ? -14.336 2.028 -14.650 1.00 97.94 79 LYS A N 1
ATOM 657 C CA . LYS A 1 79 ? -14.507 3.122 -15.618 1.00 97.94 79 LYS A CA 1
ATOM 658 C C . LYS A 1 79 ? -13.187 3.500 -16.299 1.00 97.94 79 LYS A C 1
ATOM 660 O O . LYS A 1 79 ? -13.196 3.882 -17.469 1.00 97.94 79 LYS A O 1
ATOM 665 N N . HIS A 1 80 ? -12.057 3.367 -15.603 1.00 97.94 80 HIS A N 1
ATOM 666 C CA . HIS A 1 80 ? -10.751 3.821 -16.086 1.00 97.94 80 HIS A CA 1
ATOM 667 C C . HIS A 1 80 ? -9.792 2.714 -16.544 1.00 97.94 80 HIS A C 1
ATOM 669 O O . HIS A 1 80 ? -8.834 3.019 -17.258 1.00 97.94 80 HIS A O 1
ATOM 675 N N . ILE A 1 81 ? -10.051 1.442 -16.228 1.00 96.62 81 ILE A N 1
ATOM 676 C CA . ILE A 1 81 ? -9.102 0.338 -16.456 1.00 96.62 81 ILE A CA 1
ATOM 677 C C . ILE A 1 81 ? -8.688 0.175 -17.925 1.00 96.62 81 ILE A C 1
ATOM 679 O O . ILE A 1 81 ? -7.513 -0.042 -18.220 1.00 96.62 81 ILE A O 1
ATOM 683 N N . LYS A 1 82 ? -9.625 0.341 -18.868 1.00 97.56 82 LYS A N 1
ATOM 684 C CA . LYS A 1 82 ? -9.329 0.234 -20.304 1.00 97.56 82 LYS A CA 1
ATOM 685 C C . LYS A 1 82 ? -8.347 1.321 -20.744 1.00 97.56 82 LYS A C 1
ATOM 687 O O . LYS A 1 82 ? -7.334 1.019 -21.368 1.00 97.56 82 LYS A O 1
ATOM 692 N N . THR A 1 83 ? -8.617 2.573 -20.380 1.00 97.88 83 THR A N 1
ATOM 693 C CA . THR A 1 83 ? -7.738 3.707 -20.695 1.00 97.88 83 THR A CA 1
ATOM 694 C C . THR A 1 83 ? -6.391 3.590 -19.981 1.00 97.88 83 THR A C 1
ATOM 696 O O . THR A 1 83 ? -5.362 3.935 -20.561 1.00 97.88 83 THR A O 1
ATOM 699 N N . LEU A 1 84 ? -6.371 3.067 -18.750 1.00 96.56 84 LEU A N 1
ATOM 700 C CA . LEU A 1 84 ? -5.135 2.811 -18.012 1.00 96.56 84 LEU A CA 1
ATOM 701 C C . LEU A 1 84 ? -4.258 1.799 -18.759 1.00 96.56 84 LEU A C 1
ATOM 703 O O . LEU A 1 84 ? -3.078 2.064 -18.982 1.00 96.56 84 LEU A O 1
ATOM 707 N N . LYS A 1 85 ? -4.846 0.697 -19.240 1.00 97.00 85 LYS A N 1
ATOM 708 C CA . LYS A 1 85 ? -4.154 -0.301 -20.068 1.00 97.00 85 LYS A CA 1
ATOM 709 C C . LYS A 1 85 ? -3.646 0.281 -21.389 1.00 97.00 85 LYS A C 1
ATOM 711 O O . LYS A 1 85 ? -2.520 0.008 -21.793 1.00 97.00 85 LYS A O 1
ATOM 716 N N . GLU A 1 86 ? -4.437 1.115 -22.059 1.00 97.06 86 GLU A N 1
ATOM 717 C CA . GLU A 1 86 ? -4.009 1.800 -23.288 1.00 97.06 86 GLU A CA 1
ATOM 718 C C . GLU A 1 86 ? -2.820 2.740 -23.053 1.00 97.06 86 GLU A C 1
ATOM 720 O O . GLU A 1 86 ? -1.919 2.814 -23.889 1.00 97.06 86 GLU A O 1
ATOM 725 N N . LYS A 1 87 ? -2.803 3.454 -21.922 1.00 95.56 87 LYS A N 1
ATOM 726 C CA . LYS A 1 87 ? -1.680 4.311 -21.520 1.00 95.56 87 LYS A CA 1
ATOM 727 C C . LYS A 1 87 ? -0.454 3.496 -21.135 1.00 95.56 87 LYS A C 1
ATOM 729 O O . LYS A 1 87 ? 0.643 3.855 -21.545 1.00 95.56 87 LYS A O 1
ATOM 734 N N . PHE A 1 88 ? -0.642 2.385 -20.427 1.00 94.56 88 PHE A N 1
ATOM 735 C CA . PHE A 1 88 ? 0.425 1.442 -20.116 1.00 94.56 88 PHE A CA 1
ATOM 736 C C . PHE A 1 88 ? 1.108 0.918 -21.385 1.00 94.56 88 PHE A C 1
ATOM 738 O O . PHE A 1 88 ? 2.323 0.999 -21.501 1.00 94.56 88 PHE A O 1
ATOM 745 N N . ASN A 1 89 ? 0.336 0.478 -22.382 1.00 95.12 89 ASN A N 1
ATOM 746 C CA . ASN A 1 89 ? 0.877 -0.030 -23.650 1.00 95.12 89 ASN A CA 1
ATOM 747 C C . ASN A 1 89 ? 1.663 1.023 -24.457 1.00 95.12 89 ASN A C 1
ATOM 749 O O . ASN A 1 89 ? 2.339 0.681 -25.421 1.00 95.12 89 ASN A O 1
ATOM 753 N N . LYS A 1 90 ? 1.540 2.308 -24.105 1.00 93.56 90 LYS A N 1
ATOM 754 C CA . LYS A 1 90 ? 2.275 3.425 -24.717 1.00 93.56 90 LYS A CA 1
ATOM 755 C C . LYS A 1 90 ? 3.393 3.962 -23.816 1.00 93.56 90 LYS A C 1
ATOM 757 O O . LYS A 1 90 ? 4.074 4.903 -24.217 1.00 93.56 90 LYS A O 1
ATOM 762 N N . SER A 1 91 ? 3.545 3.430 -22.603 1.00 90.31 91 SER A N 1
ATOM 763 C CA . SER A 1 91 ? 4.502 3.930 -21.620 1.00 90.31 91 SER A CA 1
ATOM 764 C C . SER A 1 91 ? 5.893 3.336 -21.827 1.00 90.31 91 SER A C 1
ATOM 766 O O . SER A 1 91 ? 6.088 2.343 -22.535 1.00 90.31 91 SER A O 1
ATOM 768 N N . TYR A 1 92 ? 6.874 3.931 -21.145 1.00 86.88 92 TYR A N 1
ATOM 769 C CA . TYR A 1 92 ? 8.236 3.408 -21.096 1.00 86.88 92 TYR A CA 1
ATOM 770 C C . TYR A 1 92 ? 8.287 1.954 -20.600 1.00 86.88 92 TYR A C 1
ATOM 772 O O . TYR A 1 92 ? 9.090 1.170 -21.099 1.00 86.88 92 TYR A O 1
ATOM 780 N N . LEU A 1 93 ? 7.404 1.558 -19.678 1.00 87.88 93 LEU A N 1
ATOM 781 C CA . LEU A 1 93 ? 7.380 0.198 -19.132 1.00 87.88 93 LEU A CA 1
ATOM 782 C C . LEU A 1 93 ? 7.067 -0.840 -20.209 1.00 87.88 93 LEU A C 1
ATOM 784 O O . LEU A 1 93 ? 7.803 -1.813 -20.354 1.00 87.88 93 LEU A O 1
ATOM 788 N N . SER A 1 94 ? 6.025 -0.611 -21.012 1.00 89.81 94 SER A N 1
ATOM 789 C CA . SER A 1 94 ? 5.689 -1.536 -22.097 1.00 89.81 94 SER A CA 1
ATOM 790 C C . SER A 1 94 ? 6.796 -1.587 -23.156 1.00 89.81 94 SER A C 1
ATOM 792 O O . SER A 1 94 ? 7.153 -2.672 -23.612 1.00 89.81 94 SER A O 1
ATOM 794 N N . ASN A 1 95 ? 7.428 -0.446 -23.459 1.00 87.62 95 ASN A N 1
ATOM 795 C CA . ASN A 1 95 ? 8.584 -0.389 -24.362 1.00 87.62 95 ASN A CA 1
ATOM 796 C C . ASN A 1 95 ? 9.811 -1.160 -23.835 1.00 87.62 95 ASN A C 1
ATOM 798 O O . ASN A 1 95 ? 10.650 -1.577 -24.629 1.00 87.62 95 ASN A O 1
ATOM 802 N N . ASN A 1 96 ? 9.909 -1.376 -22.519 1.00 82.69 96 ASN A N 1
ATOM 803 C CA . ASN A 1 96 ? 10.958 -2.178 -21.880 1.00 82.69 96 ASN A CA 1
ATOM 804 C C . ASN A 1 96 ? 10.546 -3.642 -21.649 1.00 82.69 96 ASN A C 1
ATOM 806 O O . ASN A 1 96 ? 11.235 -4.373 -20.944 1.00 82.69 96 ASN A O 1
ATOM 810 N N . GLY A 1 97 ? 9.450 -4.091 -22.267 1.00 86.81 97 GLY A N 1
ATOM 811 C CA . GLY A 1 97 ? 9.056 -5.499 -22.290 1.00 86.81 97 GLY A CA 1
ATOM 812 C C . GLY A 1 97 ? 8.199 -5.954 -21.111 1.00 86.81 97 GLY A C 1
ATOM 813 O O . GLY A 1 97 ? 7.884 -7.140 -21.040 1.00 86.81 97 GLY A O 1
ATOM 814 N N . PHE A 1 98 ? 7.783 -5.048 -20.221 1.00 87.38 98 PHE A N 1
ATOM 815 C CA . PHE A 1 98 ? 6.809 -5.386 -19.185 1.00 87.38 98 PHE A CA 1
ATOM 816 C C . PHE A 1 98 ? 5.415 -5.571 -19.792 1.00 87.38 98 PHE A C 1
ATOM 818 O O . PHE A 1 98 ? 4.963 -4.766 -20.614 1.00 87.38 98 PHE A O 1
ATOM 825 N N . LEU A 1 99 ? 4.704 -6.609 -19.354 1.00 90.31 99 LEU A N 1
ATOM 826 C CA . LEU A 1 99 ? 3.341 -6.888 -19.797 1.00 90.31 99 LEU A CA 1
ATOM 827 C C . LEU A 1 99 ? 2.305 -6.300 -18.832 1.00 90.31 99 LEU A C 1
ATOM 829 O O . LEU A 1 99 ? 2.523 -6.217 -17.625 1.00 90.31 99 LEU A O 1
ATOM 833 N N . TRP A 1 100 ? 1.128 -5.941 -19.357 1.00 91.75 100 TRP A N 1
ATOM 834 C CA . TRP A 1 100 ? 0.015 -5.439 -18.535 1.00 91.75 100 TRP A CA 1
ATOM 835 C C . TRP A 1 100 ? -0.353 -6.433 -17.432 1.00 91.75 100 TRP A C 1
ATOM 837 O O . TRP A 1 100 ? -0.490 -6.061 -16.271 1.00 91.75 100 TRP A O 1
ATOM 847 N N . ASP A 1 101 ? -0.468 -7.706 -17.802 1.00 88.25 101 ASP A N 1
ATOM 848 C CA . ASP A 1 101 ? -0.856 -8.784 -16.897 1.00 88.25 101 ASP A CA 1
ATOM 849 C C . ASP A 1 101 ? 0.161 -8.978 -15.757 1.00 88.25 101 ASP A C 1
ATOM 851 O O . ASP A 1 101 ? -0.226 -9.412 -14.674 1.00 88.25 101 ASP A O 1
ATOM 855 N N . GLU A 1 102 ? 1.432 -8.619 -15.984 1.00 84.06 102 GLU A N 1
ATOM 856 C CA . GLU A 1 102 ? 2.498 -8.657 -14.975 1.00 84.06 102 GLU A CA 1
ATOM 857 C C . GLU A 1 102 ? 2.409 -7.465 -14.006 1.00 84.06 102 GLU A C 1
ATOM 859 O O . GLU A 1 102 ? 2.712 -7.622 -12.827 1.00 84.06 102 GLU A O 1
ATOM 864 N N . LEU A 1 103 ? 1.979 -6.283 -14.471 1.00 88.25 103 LEU A N 1
ATOM 865 C CA . LEU A 1 103 ? 2.068 -5.036 -13.695 1.00 88.25 103 LEU A CA 1
ATOM 866 C C . LEU A 1 103 ? 0.730 -4.468 -13.204 1.00 88.25 103 LEU A C 1
ATOM 868 O O . LEU A 1 103 ? 0.733 -3.564 -12.372 1.00 88.25 103 LEU A O 1
ATOM 872 N N . GLN A 1 104 ? -0.419 -4.965 -13.664 1.00 91.56 104 GLN A N 1
ATOM 873 C CA . GLN A 1 104 ? -1.720 -4.360 -13.345 1.00 91.56 104 GLN A CA 1
ATOM 874 C C . GLN A 1 104 ? -2.016 -4.268 -11.838 1.00 91.56 104 GLN A C 1
ATOM 876 O O . GLN A 1 104 ? -2.577 -3.271 -11.394 1.00 91.56 104 GLN A O 1
ATOM 881 N N . GLN A 1 105 ? -1.604 -5.261 -11.042 1.00 88.94 105 GLN A N 1
ATOM 882 C CA . GLN A 1 105 ? -1.793 -5.251 -9.585 1.00 88.94 105 GLN A CA 1
ATOM 883 C C . GLN A 1 105 ? -0.972 -4.147 -8.936 1.00 88.94 105 GLN A C 1
ATOM 885 O O . GLN A 1 105 ? -1.458 -3.418 -8.085 1.00 88.94 105 GLN A O 1
ATOM 890 N N . MET A 1 106 ? 0.260 -3.979 -9.392 1.00 88.00 106 MET A N 1
ATOM 891 C CA . MET A 1 106 ? 1.150 -2.941 -8.908 1.00 88.00 106 MET A CA 1
ATOM 892 C C . MET A 1 106 ? 0.638 -1.550 -9.298 1.00 88.00 106 MET A C 1
ATOM 894 O O . MET A 1 106 ? 0.588 -0.655 -8.465 1.00 88.00 106 MET A O 1
ATOM 898 N N . LEU A 1 107 ? 0.162 -1.363 -10.531 1.00 90.81 107 LEU A N 1
ATOM 899 C CA . LEU A 1 107 ? -0.419 -0.084 -10.950 1.00 90.81 107 LEU A CA 1
ATOM 900 C C . LEU A 1 107 ? -1.687 0.263 -10.156 1.00 90.81 107 LEU A C 1
ATOM 902 O O . LEU A 1 107 ? -1.897 1.424 -9.821 1.00 90.81 107 LEU A O 1
ATOM 906 N N . ILE A 1 108 ? -2.536 -0.719 -9.853 1.00 93.94 108 ILE A N 1
ATOM 907 C CA . ILE A 1 108 ? -3.839 -0.465 -9.229 1.00 93.94 108 ILE A CA 1
ATOM 908 C C . ILE A 1 108 ? -3.752 -0.507 -7.710 1.00 93.94 108 ILE A C 1
ATOM 910 O O . ILE A 1 108 ? -4.082 0.480 -7.067 1.00 93.94 108 ILE A O 1
ATOM 914 N N . PHE A 1 109 ? -3.294 -1.606 -7.123 1.00 92.38 109 PHE A N 1
ATOM 915 C CA . PHE A 1 109 ? -3.213 -1.736 -5.672 1.00 92.38 109 PHE A CA 1
ATOM 916 C C . PHE A 1 109 ? -2.106 -0.861 -5.111 1.00 92.38 109 PHE A C 1
ATOM 918 O O . PHE A 1 109 ? -2.353 -0.076 -4.203 1.00 92.38 109 PHE A O 1
ATOM 925 N N . ALA A 1 110 ? -0.909 -0.929 -5.692 1.00 88.19 110 ALA A N 1
ATOM 926 C CA . ALA A 1 110 ? 0.202 -0.185 -5.131 1.00 88.19 110 ALA A CA 1
ATOM 927 C C . ALA A 1 110 ? 0.117 1.310 -5.486 1.00 88.19 110 ALA A C 1
ATOM 929 O O . ALA A 1 110 ? 0.131 2.173 -4.614 1.00 88.19 110 ALA A O 1
ATOM 930 N N . MET A 1 111 ? 0.007 1.647 -6.772 1.00 88.62 111 MET A N 1
ATOM 931 C CA . MET A 1 111 ? 0.095 3.052 -7.172 1.00 88.62 111 MET A CA 1
ATOM 932 C C . MET A 1 111 ? -1.222 3.813 -7.030 1.00 88.62 111 MET A C 1
ATOM 934 O O . MET A 1 111 ? -1.190 4.925 -6.509 1.00 88.62 111 MET A O 1
ATOM 938 N N . CYS A 1 112 ? -2.356 3.262 -7.484 1.00 92.31 112 CYS A N 1
ATOM 939 C CA . CYS A 1 112 ? -3.641 3.967 -7.380 1.00 92.31 112 CYS A CA 1
ATOM 940 C C . CYS A 1 112 ? -4.181 3.938 -5.948 1.00 92.31 112 CYS A C 1
ATOM 942 O O . CYS A 1 112 ? -4.462 4.990 -5.387 1.00 92.31 112 CYS A O 1
ATOM 944 N N . LEU A 1 113 ? -4.351 2.744 -5.372 1.00 94.38 113 LEU A N 1
ATOM 945 C CA . LEU A 1 113 ? -5.028 2.589 -4.089 1.00 94.38 113 LEU A CA 1
ATOM 946 C C . LEU A 1 113 ? -4.138 2.967 -2.916 1.00 94.38 113 LEU A C 1
ATOM 948 O O . LEU A 1 113 ? -4.591 3.745 -2.100 1.00 94.38 113 LEU A O 1
ATOM 952 N N . ASP A 1 114 ? -2.911 2.462 -2.822 1.00 91.50 114 ASP A N 1
ATOM 953 C CA . ASP A 1 114 ? -2.065 2.680 -1.643 1.00 91.50 114 ASP A CA 1
ATOM 954 C C . ASP A 1 114 ? -1.321 4.030 -1.716 1.00 91.50 114 ASP A C 1
ATOM 956 O O . ASP A 1 114 ? -1.752 5.007 -1.097 1.00 91.50 114 ASP A O 1
ATOM 960 N N . LEU A 1 115 ? -0.271 4.142 -2.547 1.00 87.38 115 LEU A N 1
ATOM 961 C CA . LEU A 1 115 ? 0.610 5.320 -2.566 1.00 87.38 115 LEU A CA 1
ATOM 962 C C . LEU A 1 115 ? -0.146 6.617 -2.824 1.00 87.38 115 LEU A C 1
ATOM 964 O O . LEU A 1 115 ? 0.027 7.575 -2.075 1.00 87.38 115 LEU A O 1
ATOM 968 N N . SER A 1 116 ? -0.942 6.685 -3.893 1.00 89.00 116 SER A N 1
ATOM 969 C CA . SER A 1 116 ? -1.529 7.958 -4.326 1.00 89.00 116 SER A CA 1
ATOM 970 C C . SER A 1 116 ? -2.604 8.460 -3.363 1.00 89.00 116 SER A C 1
ATOM 972 O O . SER A 1 116 ? -2.642 9.659 -3.079 1.00 89.00 116 SER A O 1
ATOM 974 N N . ILE A 1 117 ? -3.447 7.567 -2.828 1.00 93.0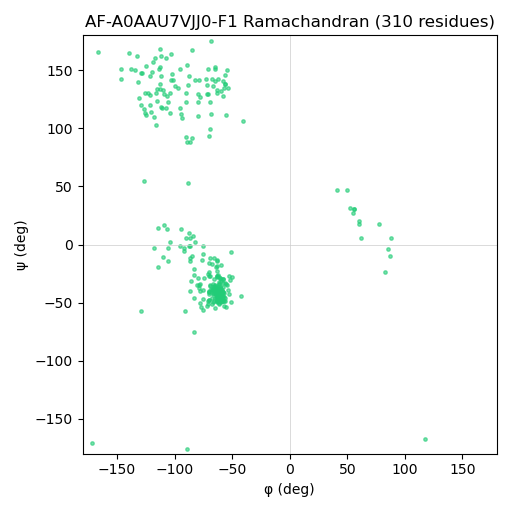0 117 ILE A N 1
ATOM 975 C CA . ILE A 1 117 ? -4.464 7.950 -1.840 1.00 93.00 117 ILE A CA 1
ATOM 976 C C . ILE A 1 117 ? -3.799 8.376 -0.536 1.00 93.00 117 ILE A C 1
ATOM 978 O O . ILE A 1 117 ? -4.085 9.473 -0.057 1.00 93.00 117 ILE A O 1
ATOM 982 N N . LEU A 1 118 ? -2.891 7.566 0.021 1.00 90.88 118 LEU A N 1
ATOM 983 C CA . LEU A 1 118 ? -2.246 7.903 1.292 1.00 90.88 118 LEU A CA 1
ATOM 984 C C . LEU A 1 118 ? -1.422 9.187 1.177 1.00 90.88 118 LEU A C 1
ATOM 986 O O . LEU A 1 118 ? -1.591 10.079 2.003 1.00 90.88 118 LEU A O 1
ATOM 990 N N . THR A 1 119 ? -0.632 9.346 0.108 1.00 87.00 119 THR A N 1
ATOM 991 C CA . THR A 1 119 ? 0.121 10.585 -0.167 1.00 87.00 119 THR A CA 1
ATOM 992 C C . THR A 1 119 ? -0.782 11.810 -0.111 1.00 87.00 119 THR A C 1
ATOM 994 O O . THR A 1 119 ? -0.449 12.807 0.530 1.00 87.00 119 THR A O 1
ATOM 997 N N . TYR A 1 120 ? -1.921 11.760 -0.806 1.00 90.62 120 TYR A N 1
ATOM 998 C 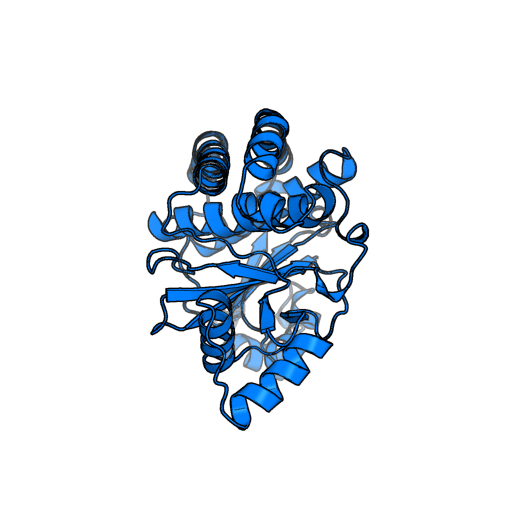CA . TYR A 1 120 ? -2.848 12.881 -0.827 1.00 90.62 120 TYR A CA 1
ATOM 999 C C . TYR A 1 120 ? -3.388 13.171 0.576 1.00 90.62 120 TYR A C 1
ATOM 1001 O O . TYR A 1 120 ? -3.354 14.314 1.025 1.00 90.62 120 TYR A O 1
ATOM 1009 N N . LEU A 1 121 ? -3.849 12.143 1.292 1.00 92.38 121 LEU A N 1
ATOM 1010 C CA . LEU A 1 121 ? -4.439 12.317 2.618 1.00 92.38 121 LEU A CA 1
ATOM 1011 C C . LEU A 1 121 ? -3.423 12.826 3.656 1.00 92.38 121 LEU A C 1
ATOM 1013 O O . LEU A 1 121 ? -3.805 13.632 4.506 1.00 92.38 121 LEU A O 1
ATOM 1017 N N . HIS A 1 122 ? -2.154 12.411 3.575 1.00 89.38 122 HIS A N 1
ATOM 1018 C CA . HIS A 1 122 ? -1.063 12.950 4.398 1.00 89.38 122 HIS A CA 1
ATOM 1019 C C . HIS A 1 122 ? -0.795 14.420 4.074 1.00 89.38 122 HIS A C 1
ATOM 1021 O O . HIS A 1 122 ? -0.774 15.267 4.969 1.00 89.38 122 HIS A O 1
ATOM 1027 N N . LYS A 1 123 ? -0.674 14.754 2.783 1.00 88.62 123 LYS A N 1
ATOM 1028 C CA . LYS A 1 123 ? -0.439 16.129 2.325 1.00 88.62 123 LYS A CA 1
ATOM 1029 C C . LYS A 1 123 ? -1.540 17.090 2.781 1.00 88.62 123 LYS A C 1
ATOM 1031 O O . LYS A 1 123 ? -1.245 18.204 3.212 1.00 88.62 123 LYS A O 1
ATOM 1036 N N . GLU A 1 124 ? -2.792 16.646 2.724 1.00 90.75 124 GLU A N 1
ATOM 1037 C CA . GLU A 1 124 ? -3.954 17.408 3.192 1.00 90.75 124 GLU A CA 1
ATOM 1038 C C . GLU A 1 124 ? -4.171 17.306 4.716 1.00 90.75 124 GLU A C 1
ATOM 1040 O O . GLU A 1 124 ? -5.119 17.883 5.248 1.00 90.75 124 GLU A O 1
ATOM 1045 N N . LYS A 1 125 ? -3.288 16.603 5.445 1.00 90.69 125 LYS A N 1
ATOM 1046 C CA . LYS A 1 125 ? -3.335 16.402 6.907 1.00 90.69 125 LYS A CA 1
ATOM 1047 C C . LYS A 1 125 ? -4.651 15.798 7.403 1.00 90.69 125 LYS A C 1
ATOM 1049 O O . LYS A 1 125 ? -5.102 16.075 8.515 1.00 90.69 125 LYS A O 1
ATOM 1054 N N . ILE A 1 126 ? -5.285 14.979 6.569 1.00 91.00 126 ILE A N 1
ATOM 1055 C CA . ILE A 1 126 ? -6.511 14.251 6.910 1.00 91.00 126 ILE A CA 1
ATOM 1056 C C . ILE A 1 126 ? -6.170 13.028 7.761 1.00 91.00 126 ILE A C 1
ATOM 1058 O O . ILE A 1 126 ? -6.903 12.705 8.700 1.00 91.00 126 ILE A O 1
ATOM 1062 N N . ILE A 1 127 ? -5.049 12.386 7.434 1.00 89.62 127 ILE A N 1
ATOM 1063 C CA . ILE A 1 127 ? -4.391 11.357 8.236 1.00 89.62 127 ILE A CA 1
ATOM 1064 C C . ILE A 1 127 ? -2.979 11.846 8.581 1.00 89.62 127 ILE A C 1
ATOM 1066 O O . ILE A 1 127 ? -2.373 12.605 7.824 1.00 89.62 127 ILE A O 1
ATOM 1070 N N . GLU A 1 128 ? -2.462 11.452 9.738 1.00 81.94 128 GLU A N 1
ATOM 1071 C CA . GLU A 1 128 ? -1.104 11.785 10.165 1.00 81.94 128 GLU A CA 1
ATOM 1072 C C . GLU A 1 128 ? -0.125 10.749 9.636 1.00 81.94 128 GLU A C 1
ATOM 1074 O O . GLU A 1 128 ? -0.421 9.554 9.573 1.00 81.94 128 GLU A O 1
ATOM 1079 N N . GLU A 1 129 ? 1.062 11.234 9.297 1.00 70.69 129 GLU A N 1
ATOM 1080 C CA . GLU A 1 129 ? 2.247 10.401 9.126 1.00 70.69 129 GLU A CA 1
ATOM 1081 C C . GLU A 1 129 ? 2.519 9.652 10.432 1.00 70.69 129 GLU A C 1
ATOM 1083 O O . GLU A 1 129 ? 2.349 10.186 11.538 1.00 70.69 129 GLU A O 1
ATOM 1088 N N . SER A 1 130 ? 2.917 8.388 10.316 1.00 64.81 130 SER A N 1
ATOM 1089 C CA . SER A 1 130 ? 3.175 7.566 11.493 1.00 64.81 130 SER A CA 1
ATOM 1090 C C . SER A 1 130 ? 4.438 8.056 12.202 1.00 64.81 130 SER A C 1
ATOM 1092 O O . SER A 1 130 ? 5.542 7.601 11.924 1.00 64.81 130 SER A O 1
ATOM 1094 N N . ASN A 1 131 ? 4.278 8.939 13.191 1.00 58.88 131 ASN A N 1
ATOM 1095 C CA . ASN A 1 131 ? 5.363 9.340 14.099 1.00 58.88 131 ASN A CA 1
ATOM 1096 C C . ASN A 1 131 ? 5.842 8.182 15.000 1.00 58.88 131 ASN A C 1
ATOM 1098 O O . ASN A 1 131 ? 6.836 8.312 15.718 1.00 58.88 131 ASN A O 1
ATOM 1102 N N . GLY A 1 132 ? 5.101 7.071 15.030 1.00 60.91 132 GLY A N 1
ATOM 1103 C CA . GLY A 1 132 ? 5.465 5.844 15.728 1.00 60.91 132 GLY A CA 1
ATOM 1104 C C . GLY A 1 132 ? 5.977 4.764 14.780 1.00 60.91 132 GLY A C 1
ATOM 1105 O O . GLY A 1 132 ? 5.742 4.803 13.577 1.00 60.91 132 GLY A O 1
ATOM 1106 N N . ASP A 1 133 ? 6.629 3.747 15.344 1.00 76.88 133 ASP A N 1
ATOM 1107 C CA . ASP A 1 133 ? 7.093 2.601 14.558 1.00 76.88 133 ASP A CA 1
ATOM 1108 C C . ASP A 1 133 ? 5.932 1.810 13.926 1.00 76.88 133 ASP A C 1
ATOM 1110 O O . ASP A 1 133 ? 6.141 1.185 12.889 1.00 76.88 133 ASP A O 1
ATOM 1114 N N . TYR A 1 134 ? 4.737 1.815 14.542 1.00 84.94 134 TYR A N 1
ATOM 1115 C CA . TYR A 1 134 ? 3.556 1.074 14.079 1.00 84.94 134 TYR A CA 1
ATOM 1116 C C . TYR A 1 134 ? 2.233 1.495 14.753 1.00 84.94 134 TYR A C 1
ATOM 1118 O O . TYR A 1 134 ? 2.227 2.086 15.839 1.00 84.94 134 TYR A O 1
ATOM 1126 N N . TYR A 1 135 ? 1.126 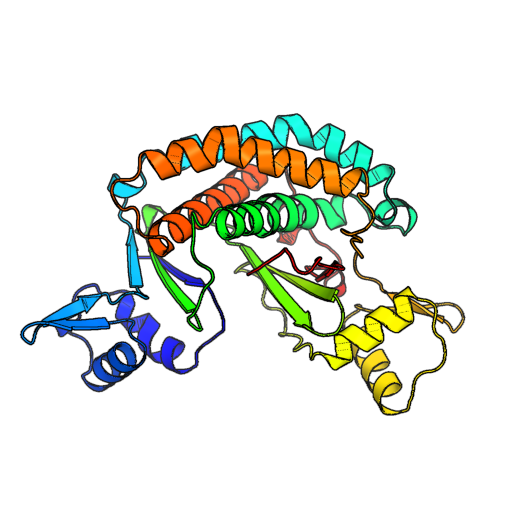1.065 14.142 1.00 87.38 135 TYR A N 1
ATOM 1127 C CA . TYR A 1 135 ? -0.251 1.067 14.639 1.00 87.38 135 TYR A CA 1
ATOM 1128 C C . TYR A 1 135 ? -0.864 -0.339 14.576 1.00 87.38 135 TYR A C 1
ATOM 1130 O O . TYR A 1 135 ? -0.462 -1.165 13.757 1.00 87.38 135 TYR A O 1
ATOM 1138 N N . ILE A 1 136 ? -1.837 -0.611 15.448 1.00 87.88 136 ILE A N 1
ATOM 1139 C CA . ILE A 1 136 ? -2.599 -1.862 15.497 1.00 87.88 136 ILE A CA 1
ATOM 1140 C C . ILE A 1 136 ? -4.079 -1.531 15.321 1.00 87.88 136 ILE A C 1
ATOM 1142 O O . ILE A 1 136 ? -4.679 -0.832 16.142 1.00 87.88 136 ILE A O 1
ATOM 1146 N N . TRP A 1 137 ? -4.680 -2.083 14.277 1.00 89.81 137 TRP A N 1
ATOM 1147 C CA . TRP A 1 137 ? -6.116 -2.028 14.060 1.00 89.81 137 TRP A CA 1
ATOM 1148 C C . TRP A 1 137 ? -6.727 -3.391 14.348 1.00 89.81 137 TRP A C 1
ATOM 1150 O O . TRP A 1 137 ? -6.269 -4.416 13.845 1.00 89.81 137 TRP A O 1
ATOM 1160 N N . ALA A 1 138 ? -7.751 -3.397 15.191 1.00 87.12 138 ALA A N 1
ATOM 1161 C CA . ALA A 1 138 ? -8.475 -4.587 15.581 1.00 87.12 138 ALA A CA 1
ATOM 1162 C C . ALA A 1 138 ? -9.882 -4.549 14.985 1.00 87.12 138 ALA A C 1
ATOM 1164 O O . ALA A 1 138 ? -10.680 -3.677 15.326 1.00 87.12 138 ALA A O 1
ATOM 1165 N N . PHE A 1 139 ? -10.181 -5.511 14.123 1.00 84.56 139 PHE A N 1
ATOM 1166 C CA . PHE A 1 139 ? -11.435 -5.617 13.392 1.00 84.56 139 PHE A CA 1
ATOM 1167 C C . PHE A 1 139 ? -12.242 -6.823 13.864 1.00 84.56 139 PHE A C 1
ATOM 1169 O O . PHE A 1 139 ? -11.695 -7.878 14.202 1.00 84.56 139 PHE A O 1
ATOM 1176 N N . ASP A 1 140 ? -13.562 -6.685 13.870 1.00 82.25 140 ASP A N 1
ATOM 1177 C CA . ASP A 1 140 ? -14.461 -7.820 14.045 1.00 82.25 140 ASP A CA 1
ATOM 1178 C C . ASP A 1 140 ? -14.183 -8.936 13.009 1.00 82.25 140 ASP A C 1
ATOM 1180 O O . ASP A 1 140 ? -13.712 -8.675 11.904 1.00 82.25 140 ASP A O 1
ATOM 1184 N N . GLU A 1 141 ? -14.437 -10.202 13.364 1.00 76.88 141 GLU A N 1
ATOM 1185 C CA . GLU A 1 141 ? -14.169 -11.344 12.466 1.00 76.88 141 GLU A CA 1
ATOM 1186 C C . GLU A 1 141 ? -14.981 -11.298 11.172 1.00 76.88 141 GLU A C 1
ATOM 1188 O O . GLU A 1 141 ? -14.528 -11.812 10.149 1.00 76.88 141 GLU A O 1
ATOM 1193 N N . SER A 1 142 ? -16.147 -10.650 11.198 1.00 77.44 142 SER A N 1
ATOM 1194 C CA . SER A 1 142 ? -16.968 -10.395 10.010 1.00 77.44 142 SER A CA 1
ATOM 1195 C C . SER A 1 142 ? -16.285 -9.485 8.979 1.00 77.44 142 SER A C 1
ATOM 1197 O O . SER A 1 142 ? -16.624 -9.519 7.799 1.00 77.44 142 SER A O 1
ATOM 1199 N N . ILE A 1 143 ? -15.270 -8.722 9.389 1.00 79.38 143 ILE A N 1
ATOM 1200 C CA . ILE A 1 143 ? -14.544 -7.754 8.556 1.00 79.38 143 ILE A CA 1
ATOM 1201 C C . ILE A 1 143 ? -13.342 -8.422 7.871 1.00 79.38 143 ILE A C 1
ATOM 1203 O O . ILE A 1 143 ? -12.585 -7.769 7.162 1.00 79.38 143 ILE A O 1
ATOM 1207 N N . LYS A 1 144 ? -13.174 -9.743 8.001 1.00 80.25 144 LYS A N 1
ATOM 1208 C CA . LYS A 1 144 ? -12.001 -10.447 7.481 1.00 80.25 144 LYS A CA 1
ATOM 1209 C C . LYS A 1 144 ? -11.802 -10.259 5.977 1.00 80.25 144 LYS A C 1
ATOM 1211 O O . LYS A 1 144 ? -12.722 -10.520 5.204 1.00 80.25 144 LYS A O 1
ATOM 1216 N N . ARG A 1 145 ? -10.595 -9.846 5.577 1.00 86.94 145 ARG A N 1
ATOM 1217 C CA . ARG A 1 145 ? -10.221 -9.624 4.168 1.00 86.94 145 ARG A CA 1
ATOM 1218 C C . ARG A 1 145 ? -9.399 -10.780 3.606 1.00 86.94 145 ARG A C 1
ATOM 1220 O O . ARG A 1 145 ? -8.546 -11.349 4.296 1.00 86.94 145 ARG A O 1
ATOM 1227 N N . ASN A 1 146 ? -9.648 -11.133 2.346 1.00 87.88 146 ASN A N 1
ATOM 1228 C CA . ASN A 1 146 ? -8.983 -12.265 1.689 1.00 87.88 146 ASN A CA 1
ATOM 1229 C C . ASN A 1 146 ? -7.643 -11.868 1.066 1.00 87.88 146 ASN A C 1
ATOM 1231 O O . ASN A 1 146 ? -6.714 -12.680 1.016 1.00 87.88 146 ASN A O 1
ATOM 1235 N N . ASN A 1 147 ? -7.537 -10.618 0.620 1.00 88.00 147 ASN A N 1
ATOM 1236 C CA . ASN A 1 147 ? -6.386 -10.097 -0.098 1.00 88.00 147 ASN A CA 1
ATOM 1237 C C . ASN A 1 147 ? -5.822 -8.816 0.547 1.00 88.00 147 ASN A C 1
ATOM 1239 O O . ASN A 1 147 ? -5.670 -7.811 -0.148 1.00 88.00 147 ASN A O 1
ATOM 1243 N N . PRO A 1 148 ? -5.480 -8.818 1.852 1.00 87.56 148 PRO A N 1
ATOM 1244 C CA . PRO A 1 148 ? -4.784 -7.686 2.449 1.00 87.56 148 PRO A CA 1
ATOM 1245 C C . PRO A 1 148 ? -3.414 -7.514 1.783 1.00 87.56 148 PRO A C 1
ATOM 1247 O O . PRO A 1 148 ? -2.662 -8.482 1.601 1.00 87.56 148 PRO A O 1
ATOM 1250 N N . PHE A 1 149 ? -3.106 -6.275 1.424 1.00 88.25 149 PHE A N 1
ATOM 1251 C CA . PHE A 1 149 ? -1.912 -5.884 0.682 1.00 88.25 149 PHE A CA 1
ATOM 1252 C C . PHE A 1 149 ? -1.358 -4.584 1.245 1.00 88.25 149 PHE A C 1
ATOM 1254 O O . PHE A 1 149 ? -2.073 -3.870 1.926 1.00 88.25 149 PHE A O 1
ATOM 1261 N N . GLY A 1 150 ? -0.132 -4.213 0.919 1.00 84.50 150 GLY A N 1
ATOM 1262 C CA . GLY A 1 150 ? 0.361 -2.865 1.170 1.00 84.50 150 GLY A CA 1
ATOM 1263 C C . GLY A 1 150 ? 1.709 -2.649 0.516 1.00 84.50 150 GLY A C 1
ATOM 1264 O O . GLY A 1 150 ? 2.173 -3.496 -0.245 1.00 84.50 150 GLY A O 1
ATOM 1265 N N . ILE A 1 151 ? 2.367 -1.536 0.824 1.00 82.81 151 ILE A N 1
ATOM 1266 C CA . ILE A 1 151 ? 3.687 -1.258 0.258 1.00 82.81 151 ILE A CA 1
ATOM 1267 C C . ILE A 1 151 ? 4.713 -1.038 1.350 1.00 82.81 151 ILE A C 1
ATOM 1269 O O . ILE A 1 151 ? 4.541 -0.225 2.254 1.00 82.81 151 ILE A O 1
ATOM 1273 N N . LYS A 1 152 ? 5.834 -1.738 1.213 1.00 79.38 152 LYS A N 1
ATOM 1274 C CA . LYS A 1 152 ? 7.048 -1.472 1.968 1.00 79.38 152 LYS A CA 1
ATOM 1275 C C . LYS A 1 152 ? 7.937 -0.566 1.128 1.00 79.38 152 LYS A C 1
ATOM 1277 O O . LYS A 1 152 ? 8.404 -0.989 0.077 1.00 79.38 152 LYS A O 1
ATOM 1282 N N . LEU A 1 153 ? 8.138 0.680 1.554 1.00 77.88 153 LEU A N 1
ATOM 1283 C CA . LEU A 1 153 ? 9.030 1.622 0.874 1.00 77.88 153 LEU A CA 1
ATOM 1284 C C . LEU A 1 153 ? 10.391 1.699 1.577 1.00 77.88 153 LEU A C 1
ATOM 1286 O O . LEU A 1 153 ? 10.482 1.826 2.797 1.00 77.88 153 LEU A O 1
ATOM 1290 N N . TRP A 1 154 ? 11.452 1.691 0.779 1.00 79.12 154 TRP A N 1
ATOM 1291 C CA . TRP A 1 154 ? 12.804 2.081 1.151 1.00 79.12 154 TRP A CA 1
ATOM 1292 C C . TRP A 1 154 ? 13.130 3.367 0.412 1.00 79.12 154 TRP A C 1
ATOM 1294 O O . TRP A 1 154 ? 13.173 3.375 -0.816 1.00 79.12 154 TRP A O 1
ATOM 1304 N N . HIS A 1 155 ? 13.387 4.441 1.146 1.00 74.94 155 HIS A N 1
ATOM 1305 C CA . HIS A 1 155 ? 13.792 5.725 0.585 1.00 74.94 155 HIS A CA 1
ATOM 1306 C C . HIS A 1 155 ? 15.180 6.107 1.095 1.00 74.94 155 HIS A C 1
ATOM 1308 O O . HIS A 1 155 ? 15.636 5.634 2.138 1.00 74.94 155 HIS A O 1
ATOM 1314 N N . ASN A 1 156 ? 15.862 6.965 0.344 1.00 70.69 156 ASN A N 1
ATOM 1315 C CA . ASN A 1 156 ? 17.074 7.625 0.805 1.00 70.69 156 ASN A CA 1
ATOM 1316 C C . ASN A 1 156 ? 16.900 9.137 0.645 1.00 70.69 156 ASN A C 1
ATOM 1318 O O . ASN A 1 156 ? 16.860 9.638 -0.485 1.00 70.69 156 ASN A O 1
ATOM 1322 N N . ASP A 1 157 ? 16.849 9.828 1.787 1.00 67.62 157 ASP A N 1
ATOM 1323 C CA . ASP A 1 157 ? 16.606 11.270 1.929 1.00 67.62 157 ASP A CA 1
ATOM 1324 C C . ASP A 1 157 ? 17.545 12.130 1.068 1.00 67.62 157 ASP A C 1
ATOM 1326 O O . ASP A 1 157 ? 17.180 13.221 0.631 1.00 67.62 157 ASP A O 1
ATOM 1330 N N . GLU A 1 158 ? 18.741 11.622 0.763 1.00 68.69 158 GLU A N 1
ATOM 1331 C CA . GLU A 1 158 ? 19.751 12.327 -0.029 1.00 68.69 158 GLU A CA 1
ATOM 1332 C C . GLU A 1 158 ? 19.550 12.202 -1.549 1.00 68.69 158 GLU A C 1
ATOM 1334 O O . GLU A 1 158 ? 20.092 12.999 -2.312 1.00 68.69 158 GLU A O 1
ATOM 1339 N N . SER A 1 159 ? 18.821 11.186 -2.022 1.00 61.12 159 SER A N 1
ATOM 1340 C CA . SER A 1 159 ? 18.946 10.703 -3.411 1.00 61.12 159 SER A CA 1
ATOM 1341 C C . SER A 1 159 ? 17.691 10.812 -4.284 1.00 61.12 159 SER A C 1
ATOM 1343 O O . SER A 1 159 ? 17.787 10.516 -5.481 1.00 61.12 159 SER A O 1
ATOM 1345 N N . GLU A 1 160 ? 16.566 11.271 -3.718 1.00 70.31 160 GLU A N 1
ATOM 1346 C CA . GLU A 1 160 ? 15.260 11.444 -4.396 1.00 70.31 160 GLU A CA 1
ATOM 1347 C C . GLU A 1 160 ? 14.751 10.165 -5.083 1.00 70.31 160 GLU A C 1
ATOM 1349 O O . GLU A 1 160 ? 14.041 10.207 -6.083 1.00 70.31 160 GLU A O 1
ATOM 1354 N N . ILE A 1 161 ? 15.157 9.005 -4.567 1.00 74.50 161 ILE A N 1
ATOM 1355 C CA . ILE A 1 161 ? 14.761 7.696 -5.076 1.00 74.50 161 ILE A CA 1
ATOM 1356 C C . ILE A 1 161 ? 14.228 6.835 -3.947 1.00 74.50 161 ILE A C 1
ATOM 1358 O O . ILE A 1 161 ? 14.689 6.894 -2.802 1.00 74.50 161 ILE A O 1
ATOM 1362 N N . ALA A 1 162 ? 13.277 5.999 -4.317 1.00 78.56 162 ALA A N 1
ATOM 1363 C CA . ALA A 1 162 ? 12.700 4.996 -3.472 1.00 78.56 162 ALA A CA 1
ATOM 1364 C C . ALA A 1 162 ? 12.516 3.695 -4.243 1.00 78.56 162 ALA A C 1
ATOM 1366 O O . ALA A 1 162 ? 12.312 3.655 -5.456 1.00 78.56 162 ALA A O 1
ATOM 1367 N N . LEU A 1 163 ? 12.578 2.612 -3.495 1.00 81.62 163 LEU A N 1
ATOM 1368 C CA . LEU A 1 163 ? 12.160 1.306 -3.942 1.00 81.62 163 LEU A CA 1
ATOM 1369 C C . LEU A 1 163 ? 10.975 0.899 -3.079 1.00 81.62 163 LEU A C 1
ATOM 1371 O O . LEU A 1 163 ? 11.013 1.068 -1.868 1.00 81.62 163 LEU A O 1
ATOM 1375 N N . GLY A 1 164 ? 9.926 0.391 -3.695 1.00 79.69 164 GLY A N 1
ATOM 1376 C CA . GLY A 1 164 ? 8.770 -0.177 -3.041 1.00 79.69 164 GLY A CA 1
ATOM 1377 C C . GLY A 1 164 ? 8.679 -1.667 -3.282 1.00 79.69 164 GLY A C 1
ATOM 1378 O O . GLY A 1 164 ? 9.135 -2.154 -4.308 1.00 79.69 164 GLY A O 1
ATOM 1379 N N . GLU A 1 165 ? 8.067 -2.372 -2.348 1.00 82.38 165 GLU A N 1
ATOM 1380 C CA . GLU A 1 165 ? 7.643 -3.758 -2.488 1.00 82.38 165 GLU A CA 1
ATOM 1381 C C . GLU A 1 165 ? 6.157 -3.843 -2.134 1.00 82.38 165 GLU A C 1
ATOM 1383 O O . GLU A 1 165 ? 5.775 -3.539 -1.003 1.00 82.38 165 GLU A O 1
ATOM 1388 N N . LEU A 1 166 ? 5.317 -4.227 -3.094 1.00 84.12 166 LEU A N 1
ATOM 1389 C CA . LEU A 1 166 ? 3.918 -4.581 -2.865 1.00 84.12 166 LEU A CA 1
ATOM 1390 C C . LEU A 1 166 ? 3.852 -5.902 -2.095 1.00 84.12 166 LEU A C 1
ATOM 1392 O O . LEU A 1 166 ? 3.958 -6.972 -2.679 1.00 84.12 166 LEU A O 1
ATOM 1396 N N . TRP A 1 167 ? 3.659 -5.854 -0.790 1.00 83.06 167 TRP A N 1
ATOM 1397 C CA . TRP A 1 167 ? 3.479 -7.064 0.002 1.00 83.06 167 TRP A CA 1
ATOM 1398 C C . TRP A 1 167 ? 1.995 -7.450 0.057 1.00 83.06 167 TRP A C 1
ATOM 1400 O O . TRP A 1 167 ? 1.111 -6.600 -0.049 1.00 83.06 167 TRP A O 1
ATOM 1410 N N . TYR A 1 168 ? 1.708 -8.735 0.257 1.00 82.69 168 TYR A N 1
ATOM 1411 C CA . TYR A 1 168 ? 0.372 -9.237 0.587 1.00 82.69 168 TYR A CA 1
ATOM 1412 C C . TYR A 1 168 ? 0.493 -10.447 1.516 1.00 82.69 168 TYR A C 1
ATOM 1414 O O . TYR A 1 168 ? 1.484 -11.175 1.491 1.00 82.69 168 TYR A O 1
ATOM 1422 N N . ARG A 1 169 ? -0.507 -10.673 2.372 1.00 76.19 169 ARG A N 1
ATOM 1423 C CA . ARG A 1 169 ? -0.399 -11.590 3.532 1.00 76.19 169 ARG A CA 1
ATOM 1424 C C . ARG A 1 169 ? -0.029 -13.039 3.205 1.00 76.19 169 ARG A C 1
ATOM 1426 O O . ARG A 1 169 ? 0.540 -13.724 4.050 1.00 76.19 169 ARG A O 1
ATOM 1433 N N . ASN A 1 170 ? -0.401 -13.525 2.026 1.00 70.69 170 ASN A N 1
ATOM 1434 C CA . ASN A 1 170 ? -0.151 -14.913 1.634 1.00 70.69 170 ASN A CA 1
ATOM 1435 C C . ASN A 1 170 ? 1.223 -15.117 0.983 1.00 70.69 170 ASN A C 1
ATOM 1437 O O . ASN A 1 170 ? 1.555 -16.253 0.635 1.00 70.69 170 ASN A O 1
ATOM 1441 N N . ASP A 1 171 ? 2.012 -14.052 0.829 1.00 69.75 171 ASP A N 1
ATOM 1442 C CA . ASP A 1 171 ? 3.368 -14.153 0.318 1.00 69.75 171 ASP A CA 1
ATOM 1443 C C . ASP A 1 171 ? 4.327 -14.615 1.428 1.00 69.75 171 ASP A C 1
ATOM 1445 O O . ASP A 1 171 ? 4.318 -14.091 2.542 1.00 69.75 171 ASP A O 1
ATOM 1449 N N . LYS A 1 172 ? 5.129 -15.646 1.146 1.00 60.38 172 LYS A N 1
ATOM 1450 C CA . LYS A 1 172 ? 6.086 -16.246 2.102 1.00 60.38 172 LYS A CA 1
ATOM 1451 C C . LYS A 1 172 ? 7.538 -15.932 1.742 1.00 60.38 172 LYS A C 1
ATOM 1453 O O . LYS A 1 172 ? 8.445 -16.646 2.175 1.00 60.38 172 LYS A O 1
ATOM 1458 N N . GLU A 1 173 ? 7.765 -14.936 0.896 1.00 61.66 173 GLU A N 1
ATOM 1459 C CA . GLU A 1 173 ? 9.096 -14.657 0.373 1.00 61.66 173 GLU A CA 1
ATOM 1460 C C . GLU A 1 173 ? 10.051 -14.074 1.428 1.00 61.66 173 GLU A C 1
ATOM 1462 O O . GLU A 1 173 ? 9.663 -13.458 2.421 1.00 61.66 173 GLU A O 1
ATOM 1467 N N . SER A 1 174 ? 11.341 -14.360 1.237 1.00 54.81 174 SER A N 1
ATOM 1468 C CA . SER A 1 174 ? 12.411 -13.918 2.126 1.00 54.81 174 SER A CA 1
ATOM 1469 C C . SER A 1 174 ? 12.597 -12.408 2.020 1.00 54.81 174 SER A C 1
ATOM 1471 O O . SER A 1 174 ? 12.918 -11.921 0.938 1.00 54.81 174 SER A O 1
ATOM 1473 N N . GLU A 1 175 ? 12.475 -11.688 3.138 1.00 65.81 175 GLU A N 1
ATOM 1474 C CA . GLU A 1 175 ? 12.680 -10.238 3.168 1.00 65.81 175 GLU A CA 1
ATOM 1475 C C . GLU A 1 175 ? 14.064 -9.857 2.621 1.00 65.81 175 GLU A C 1
ATOM 1477 O O . GLU A 1 175 ? 15.102 -10.098 3.251 1.00 65.81 175 GLU A O 1
ATOM 1482 N N . PHE A 1 176 ? 14.088 -9.200 1.462 1.00 73.25 176 PHE A N 1
ATOM 1483 C CA . PHE A 1 176 ? 15.299 -8.556 0.987 1.00 73.25 176 PHE A CA 1
ATOM 1484 C C . PHE A 1 176 ? 15.477 -7.219 1.709 1.00 73.25 176 PHE A C 1
ATOM 1486 O O . PHE A 1 176 ? 14.729 -6.264 1.504 1.00 73.25 176 PHE A O 1
ATOM 1493 N N . ASN A 1 177 ? 16.480 -7.130 2.581 1.00 77.44 177 ASN A N 1
ATOM 1494 C CA . ASN A 1 177 ? 16.726 -5.911 3.344 1.00 77.44 177 ASN A CA 1
ATOM 1495 C C . ASN A 1 177 ? 17.577 -4.908 2.544 1.00 77.44 177 ASN A C 1
ATOM 1497 O O . ASN A 1 177 ? 18.813 -4.948 2.596 1.00 77.44 177 ASN A O 1
ATOM 1501 N N . PHE A 1 178 ? 16.912 -4.013 1.809 1.00 79.56 178 PHE A N 1
ATOM 1502 C CA . PHE A 1 178 ? 17.556 -2.905 1.103 1.00 79.56 178 PHE A CA 1
ATOM 1503 C C . PHE A 1 178 ? 18.163 -1.878 2.067 1.00 79.56 178 PHE A C 1
ATOM 1505 O O . PHE A 1 178 ? 17.546 -1.462 3.047 1.00 79.56 178 PHE A O 1
ATOM 1512 N N . LYS A 1 179 ? 19.381 -1.428 1.753 1.00 85.06 179 LYS A N 1
ATOM 1513 C CA . LYS A 1 179 ? 20.062 -0.305 2.418 1.00 85.06 179 LYS A CA 1
ATOM 1514 C C . LYS A 1 179 ? 20.108 0.918 1.498 1.00 85.06 179 LYS A C 1
ATOM 1516 O O . LYS A 1 179 ? 20.087 0.772 0.283 1.00 85.06 179 LYS A O 1
ATOM 1521 N N . ASN A 1 180 ? 20.322 2.118 2.041 1.00 81.25 180 ASN A N 1
ATOM 1522 C CA . ASN A 1 180 ? 20.418 3.353 1.234 1.00 81.25 180 ASN A CA 1
ATOM 1523 C C . ASN A 1 180 ? 21.467 3.266 0.106 1.00 81.25 180 ASN A C 1
ATOM 1525 O O . ASN A 1 180 ? 21.258 3.769 -0.994 1.00 81.25 180 ASN A O 1
ATOM 1529 N N . GLN A 1 181 ? 22.581 2.569 0.345 1.00 87.00 181 GLN A N 1
ATOM 1530 C CA . GLN A 1 181 ? 23.615 2.334 -0.671 1.00 87.00 181 GLN A CA 1
ATOM 1531 C C . GLN A 1 181 ? 23.130 1.458 -1.835 1.00 87.00 181 GLN A C 1
ATOM 1533 O O . GLN A 1 181 ? 23.610 1.618 -2.953 1.00 87.00 181 GLN A O 1
ATOM 1538 N N . ASP A 1 182 ? 22.186 0.548 -1.585 1.00 88.44 182 ASP A N 1
ATOM 1539 C CA . ASP A 1 182 ? 21.615 -0.328 -2.608 1.00 88.44 182 ASP A CA 1
ATOM 1540 C C . ASP A 1 182 ? 20.802 0.491 -3.625 1.00 88.44 182 ASP A C 1
ATOM 1542 O O . ASP A 1 182 ? 20.916 0.265 -4.829 1.00 88.44 182 ASP A O 1
ATOM 1546 N N . LEU A 1 183 ? 20.079 1.517 -3.158 1.00 86.06 183 LEU A N 1
ATOM 1547 C CA . LEU A 1 183 ? 19.342 2.455 -4.012 1.00 86.06 183 LEU A CA 1
ATOM 1548 C C . LEU A 1 183 ? 20.281 3.242 -4.941 1.00 86.06 183 LEU A C 1
ATOM 1550 O O . LEU A 1 183 ? 20.010 3.377 -6.135 1.00 86.06 183 LEU A O 1
ATOM 1554 N N . ASN A 1 184 ? 21.428 3.695 -4.425 1.00 86.44 184 ASN A N 1
ATOM 1555 C CA . ASN A 1 184 ? 22.429 4.399 -5.232 1.00 86.44 184 ASN A CA 1
ATOM 1556 C C . ASN A 1 184 ? 22.995 3.509 -6.350 1.00 86.44 184 ASN A C 1
ATOM 1558 O O . ASN A 1 184 ? 23.189 3.987 -7.465 1.00 86.44 184 ASN A O 1
ATOM 1562 N N . ILE A 1 185 ? 23.213 2.215 -6.086 1.00 90.38 185 ILE A N 1
ATOM 1563 C CA . ILE A 1 185 ? 23.667 1.263 -7.112 1.00 90.38 185 ILE A CA 1
ATOM 1564 C C . ILE A 1 185 ? 22.615 1.124 -8.218 1.00 90.38 185 ILE A C 1
ATOM 1566 O O . ILE A 1 185 ? 22.963 1.184 -9.394 1.00 90.38 185 ILE A O 1
ATOM 1570 N N . LEU A 1 186 ? 21.333 0.983 -7.866 1.00 88.88 186 LEU A N 1
ATOM 1571 C CA . LEU A 1 186 ? 20.254 0.897 -8.859 1.00 88.88 186 LEU A CA 1
ATOM 1572 C C . LEU A 1 186 ? 20.154 2.173 -9.708 1.00 88.88 186 LEU A C 1
ATOM 1574 O O . LEU A 1 186 ? 20.029 2.083 -10.928 1.00 88.88 186 LEU A O 1
ATOM 1578 N N . LYS A 1 187 ? 20.304 3.354 -9.093 1.00 86.25 187 LYS A N 1
ATOM 1579 C CA . LYS A 1 187 ? 20.339 4.644 -9.805 1.00 86.25 187 LYS A CA 1
ATOM 1580 C C . LYS A 1 187 ? 21.475 4.717 -10.824 1.00 86.25 187 LYS A C 1
ATOM 1582 O O . LYS A 1 187 ? 21.238 5.129 -11.955 1.00 86.25 187 LYS A O 1
ATOM 1587 N N . LYS A 1 188 ? 22.680 4.265 -10.458 1.00 90.19 188 LYS A N 1
ATOM 1588 C CA . LYS A 1 188 ? 23.824 4.181 -11.382 1.00 90.19 188 LYS A CA 1
ATOM 1589 C C . LYS A 1 188 ? 23.508 3.325 -12.611 1.00 90.19 188 LYS A C 1
ATOM 1591 O O . LYS A 1 188 ? 23.787 3.737 -13.733 1.00 90.19 188 LYS A O 1
ATOM 1596 N N . ILE A 1 189 ? 22.880 2.163 -12.407 1.00 90.38 189 ILE A N 1
ATOM 1597 C CA . ILE A 1 189 ? 22.485 1.265 -13.506 1.00 90.38 189 ILE A CA 1
ATOM 1598 C C . ILE A 1 189 ? 21.470 1.950 -14.428 1.00 90.38 189 ILE A C 1
ATOM 1600 O O . ILE A 1 189 ? 21.626 1.899 -15.644 1.00 90.38 189 ILE A O 1
ATOM 1604 N N . ILE A 1 190 ? 20.454 2.613 -13.865 1.00 85.44 190 ILE A N 1
ATOM 1605 C CA . ILE A 1 190 ? 19.434 3.346 -14.638 1.00 85.44 190 ILE A CA 1
ATOM 1606 C C . ILE A 1 190 ? 20.071 4.466 -15.470 1.00 85.44 190 ILE A C 1
ATOM 1608 O O . ILE A 1 190 ? 19.690 4.667 -16.620 1.00 85.44 190 ILE A O 1
ATOM 1612 N N . ASN A 1 191 ? 21.085 5.139 -14.925 1.00 86.50 191 ASN A N 1
ATOM 1613 C CA . ASN A 1 191 ? 21.845 6.178 -15.622 1.00 86.50 191 ASN A CA 1
ATOM 1614 C C . ASN A 1 191 ? 22.846 5.629 -16.660 1.00 86.50 191 ASN A C 1
ATOM 1616 O O . ASN A 1 191 ? 23.524 6.412 -17.325 1.00 86.50 191 ASN A O 1
ATOM 1620 N N . GLY A 1 192 ? 22.959 4.305 -16.811 1.00 88.19 192 GLY A N 1
ATOM 1621 C CA . GLY A 1 192 ? 23.861 3.664 -17.770 1.00 88.19 192 GLY A CA 1
ATOM 1622 C C . GLY A 1 192 ? 25.331 3.624 -17.340 1.00 88.19 192 GLY A C 1
ATOM 1623 O O . GLY A 1 192 ? 26.205 3.413 -18.185 1.00 88.19 192 GLY A O 1
ATOM 1624 N N . GLU A 1 193 ? 25.631 3.822 -16.053 1.00 91.38 193 GLU A N 1
ATOM 1625 C CA . GLU A 1 193 ? 26.996 3.706 -15.533 1.00 91.38 193 GLU A CA 1
ATOM 1626 C C . GLU A 1 193 ? 27.498 2.253 -15.597 1.00 91.38 193 GLU A C 1
ATOM 1628 O O . GLU A 1 193 ? 26.753 1.295 -15.369 1.00 91.38 193 GLU A O 1
ATOM 1633 N N . LYS A 1 194 ? 28.790 2.088 -15.910 1.00 90.00 194 LYS A N 1
ATOM 1634 C CA . LYS A 1 194 ? 29.426 0.773 -16.132 1.00 90.00 194 LYS A CA 1
ATOM 1635 C C . LYS A 1 194 ? 30.492 0.422 -15.097 1.00 90.00 194 LYS A C 1
ATOM 1637 O O . LYS A 1 194 ? 30.808 -0.757 -14.929 1.00 90.00 194 LYS A O 1
ATOM 1642 N N . ASP A 1 195 ? 31.013 1.425 -14.397 1.00 91.62 195 ASP A N 1
ATOM 1643 C CA . ASP A 1 195 ? 32.110 1.268 -13.451 1.00 91.62 195 ASP A CA 1
ATOM 1644 C C . ASP A 1 195 ? 31.571 1.063 -12.035 1.00 91.62 195 ASP A C 1
ATOM 1646 O O . ASP A 1 195 ? 31.052 1.980 -11.397 1.00 91.62 195 ASP A O 1
ATOM 1650 N N . PHE A 1 196 ? 31.715 -0.165 -11.538 1.00 93.50 196 PHE A N 1
ATOM 1651 C CA . PHE A 1 196 ? 31.292 -0.554 -10.197 1.00 93.50 196 PHE A CA 1
ATOM 1652 C C . PHE A 1 196 ? 32.502 -0.969 -9.368 1.00 93.50 196 PHE A C 1
ATOM 1654 O O . PHE A 1 196 ? 33.307 -1.806 -9.783 1.00 93.50 196 PHE A O 1
ATOM 1661 N N . ASN A 1 197 ? 32.621 -0.422 -8.161 1.00 94.25 197 ASN A N 1
ATOM 1662 C CA . ASN A 1 197 ? 33.679 -0.810 -7.236 1.00 94.25 197 ASN A CA 1
ATOM 1663 C C . ASN A 1 197 ? 33.474 -2.254 -6.722 1.00 94.25 197 ASN A C 1
ATOM 1665 O O . ASN A 1 197 ? 32.470 -2.920 -6.999 1.00 94.25 197 ASN A O 1
ATOM 1669 N N . GLN A 1 198 ? 34.436 -2.768 -5.949 1.00 93.62 198 GLN A N 1
ATOM 1670 C CA . GLN A 1 198 ? 34.396 -4.151 -5.461 1.00 93.62 198 GLN A CA 1
ATOM 1671 C C . GLN A 1 198 ? 33.166 -4.449 -4.581 1.00 93.62 198 GLN A C 1
ATOM 1673 O O . GLN A 1 198 ? 32.628 -5.557 -4.627 1.00 93.62 198 GLN A O 1
ATOM 1678 N N . TYR A 1 199 ? 32.723 -3.486 -3.770 1.00 92.06 199 TYR A N 1
ATOM 1679 C CA . TYR A 1 199 ? 31.540 -3.636 -2.923 1.00 92.06 199 TYR A CA 1
ATOM 1680 C C . TYR A 1 199 ? 30.256 -3.666 -3.761 1.00 92.06 199 TYR A C 1
ATOM 1682 O O . TYR A 1 199 ? 29.448 -4.584 -3.614 1.00 92.06 199 TYR A O 1
ATOM 1690 N N . GLU A 1 200 ? 30.107 -2.722 -4.690 1.00 94.62 200 GLU A N 1
ATOM 1691 C CA . GLU A 1 200 ? 28.963 -2.635 -5.604 1.00 94.62 200 GLU A CA 1
ATOM 1692 C C . GLU A 1 200 ? 28.860 -3.897 -6.471 1.00 94.62 200 GLU A C 1
ATOM 1694 O O . GLU A 1 200 ? 27.788 -4.481 -6.601 1.00 94.62 200 GLU A O 1
ATOM 1699 N N . SER A 1 201 ? 29.990 -4.412 -6.962 1.00 93.12 201 SER A N 1
ATOM 1700 C CA . SER A 1 201 ? 30.044 -5.665 -7.724 1.00 93.12 201 SER A CA 1
ATOM 1701 C C . SER A 1 201 ? 29.517 -6.870 -6.937 1.00 93.12 201 SER A C 1
ATOM 1703 O O . SER A 1 201 ? 28.791 -7.697 -7.490 1.00 93.12 201 SER A O 1
ATOM 1705 N N . LYS A 1 202 ? 29.822 -6.970 -5.633 1.00 93.38 202 LYS A N 1
ATOM 1706 C CA . LYS A 1 202 ? 29.255 -8.022 -4.766 1.00 93.38 202 LYS A CA 1
ATOM 1707 C C . LYS A 1 202 ? 27.741 -7.866 -4.614 1.00 93.38 202 LYS A C 1
ATOM 1709 O O . LYS A 1 202 ? 27.021 -8.862 -4.632 1.00 93.38 202 LYS A O 1
ATOM 1714 N N . LYS A 1 203 ? 27.250 -6.630 -4.500 1.00 93.31 203 LYS A N 1
ATOM 1715 C CA . LYS A 1 203 ? 25.814 -6.328 -4.422 1.00 93.31 203 LYS A CA 1
ATOM 1716 C C . LYS A 1 203 ? 25.071 -6.643 -5.717 1.00 93.31 203 LYS A C 1
ATOM 1718 O O . LYS A 1 203 ? 23.991 -7.215 -5.652 1.00 93.31 203 LYS A O 1
ATOM 1723 N N . LEU A 1 204 ? 25.667 -6.393 -6.880 1.00 93.12 204 LEU A N 1
ATOM 1724 C CA . LEU A 1 204 ? 25.076 -6.740 -8.177 1.00 93.12 204 LEU A CA 1
ATOM 1725 C C . LEU A 1 204 ? 24.842 -8.249 -8.342 1.00 93.12 204 LEU A C 1
ATOM 1727 O O . LEU A 1 204 ? 23.841 -8.647 -8.931 1.00 93.12 204 LEU A O 1
ATOM 1731 N N . ILE A 1 205 ? 25.714 -9.099 -7.783 1.00 91.38 205 ILE A N 1
ATOM 1732 C CA . ILE A 1 205 ? 25.497 -10.559 -7.753 1.00 91.38 205 ILE A CA 1
ATOM 1733 C C . ILE A 1 205 ? 24.242 -10.892 -6.941 1.00 91.38 205 ILE A C 1
ATOM 1735 O O . ILE A 1 205 ? 23.416 -11.693 -7.374 1.00 91.38 205 ILE A O 1
ATOM 1739 N N . ILE A 1 206 ? 24.083 -10.245 -5.786 1.00 89.94 206 ILE A N 1
ATOM 1740 C CA . ILE A 1 206 ? 22.922 -10.416 -4.912 1.00 89.94 206 ILE A CA 1
ATOM 1741 C C . ILE A 1 206 ? 21.646 -9.917 -5.609 1.00 89.94 206 ILE A C 1
ATOM 1743 O O . ILE A 1 206 ? 20.645 -10.630 -5.623 1.00 89.94 206 ILE A O 1
ATOM 1747 N N . PHE A 1 207 ? 21.671 -8.741 -6.239 1.00 89.81 207 PHE A N 1
ATOM 1748 C CA . PHE A 1 207 ? 20.528 -8.232 -7.003 1.00 89.81 207 PHE A CA 1
ATOM 1749 C C . PHE A 1 207 ? 20.157 -9.147 -8.164 1.00 89.81 207 PHE A C 1
ATOM 1751 O O . PHE A 1 207 ? 18.975 -9.364 -8.407 1.00 89.81 207 PHE A O 1
ATOM 1758 N N . LYS A 1 208 ? 21.149 -9.721 -8.854 1.00 88.88 208 LYS A N 1
ATOM 1759 C CA . LYS A 1 208 ? 20.911 -10.679 -9.934 1.00 88.88 208 LYS A CA 1
ATOM 1760 C C . LYS A 1 208 ? 20.272 -11.965 -9.419 1.00 88.88 208 LYS A C 1
ATOM 1762 O O . LYS A 1 208 ? 19.349 -12.468 -10.049 1.00 88.88 208 LYS A O 1
ATOM 1767 N N . TYR A 1 209 ? 20.730 -12.479 -8.277 1.00 85.88 209 TYR A N 1
ATOM 1768 C CA . TYR A 1 209 ? 20.131 -13.651 -7.632 1.00 85.88 209 TYR A CA 1
ATOM 1769 C C . TYR A 1 209 ? 18.654 -13.420 -7.275 1.00 85.88 209 TYR A C 1
ATOM 1771 O O . TYR A 1 209 ? 17.832 -14.305 -7.479 1.00 85.88 209 TYR A O 1
ATOM 1779 N N . ASN A 1 210 ? 18.314 -12.210 -6.822 1.00 81.06 210 ASN A N 1
ATOM 1780 C CA . ASN A 1 210 ? 16.937 -11.805 -6.515 1.00 81.06 210 ASN A CA 1
ATOM 1781 C C . ASN A 1 210 ? 16.174 -11.267 -7.745 1.00 81.06 210 ASN A C 1
ATOM 1783 O O . ASN A 1 210 ? 15.071 -10.759 -7.604 1.00 81.06 210 ASN A O 1
ATOM 1787 N N . GLY A 1 211 ? 16.765 -11.332 -8.945 1.00 82.56 211 GLY A N 1
ATOM 1788 C CA . GLY A 1 211 ? 16.184 -10.868 -10.209 1.00 82.56 211 GLY A CA 1
ATOM 1789 C C . GLY A 1 211 ? 15.830 -9.378 -10.288 1.00 82.56 211 GLY A C 1
ATOM 1790 O O . GLY A 1 211 ? 15.109 -8.987 -11.202 1.00 82.56 211 GLY A O 1
ATOM 1791 N N . ILE A 1 212 ? 16.382 -8.548 -9.397 1.00 86.06 212 ILE A N 1
ATOM 1792 C CA . ILE A 1 212 ? 16.248 -7.080 -9.403 1.00 86.06 212 ILE A CA 1
ATOM 1793 C C . ILE A 1 212 ? 17.009 -6.473 -10.588 1.00 86.06 212 ILE A C 1
ATOM 1795 O O . ILE A 1 212 ? 16.584 -5.483 -11.182 1.00 86.06 212 ILE A O 1
ATOM 1799 N N . VAL A 1 213 ? 18.148 -7.073 -10.945 1.00 89.75 213 VAL A N 1
ATOM 1800 C CA . VAL A 1 213 ? 18.961 -6.673 -12.099 1.00 89.75 213 VAL A CA 1
ATOM 1801 C C . VAL A 1 213 ? 19.271 -7.883 -12.967 1.00 89.75 213 VAL A C 1
ATOM 1803 O O . VAL A 1 213 ? 19.480 -8.986 -12.464 1.00 89.75 213 VAL A O 1
ATOM 1806 N N . ASN A 1 214 ? 19.372 -7.671 -14.273 1.00 89.81 214 ASN A N 1
ATOM 1807 C CA . ASN A 1 214 ? 19.942 -8.634 -15.203 1.00 89.81 214 ASN A CA 1
ATOM 1808 C C . ASN A 1 214 ? 21.273 -8.107 -15.759 1.00 89.81 214 ASN A C 1
ATOM 1810 O O . ASN A 1 214 ? 21.572 -6.916 -15.669 1.00 89.81 214 ASN A O 1
ATOM 1814 N N . LYS A 1 215 ? 22.087 -8.999 -16.327 1.00 90.38 215 LYS A N 1
ATOM 1815 C CA . LYS A 1 215 ? 23.285 -8.631 -17.085 1.00 90.38 215 LYS A CA 1
ATOM 1816 C C . LYS A 1 215 ? 23.165 -9.173 -18.503 1.00 90.38 215 LYS A C 1
ATOM 1818 O O . LYS A 1 215 ? 23.205 -10.387 -18.693 1.00 90.38 215 LYS A O 1
ATOM 1823 N N . GLU A 1 216 ? 23.077 -8.275 -19.473 1.00 86.88 216 GLU A N 1
ATOM 1824 C CA . GLU A 1 216 ? 22.915 -8.580 -20.895 1.00 86.88 216 GLU A CA 1
ATOM 1825 C C . GLU A 1 216 ? 24.023 -7.882 -21.682 1.00 86.88 216 GLU A C 1
ATOM 1827 O O . GLU A 1 216 ? 24.289 -6.703 -21.475 1.00 86.88 216 GLU A O 1
ATOM 1832 N N . ASN A 1 217 ? 24.717 -8.613 -22.559 1.00 87.88 217 ASN A N 1
ATOM 1833 C CA . ASN A 1 217 ? 25.810 -8.073 -23.385 1.00 87.88 217 ASN A CA 1
ATOM 1834 C C . ASN A 1 217 ? 26.905 -7.326 -22.594 1.00 87.88 217 ASN A C 1
ATOM 1836 O O . ASN A 1 217 ? 27.520 -6.388 -23.088 1.00 87.88 217 ASN A O 1
ATOM 1840 N N . GLY A 1 218 ? 27.158 -7.747 -21.352 1.00 86.06 218 GLY A N 1
ATOM 1841 C CA . GLY A 1 218 ? 28.152 -7.115 -20.482 1.00 86.06 218 GLY A CA 1
ATOM 1842 C C . GLY A 1 218 ? 27.628 -5.930 -19.666 1.00 86.06 218 GLY A C 1
ATOM 1843 O O . GLY A 1 218 ? 28.313 -5.521 -18.731 1.00 86.06 218 GLY A O 1
ATOM 1844 N N . GLU A 1 219 ? 26.417 -5.449 -19.938 1.00 89.56 219 GLU A N 1
ATOM 1845 C CA . GLU A 1 219 ? 25.795 -4.306 -19.268 1.00 89.56 219 GLU A CA 1
ATOM 1846 C C . GLU A 1 219 ? 24.750 -4.766 -18.250 1.00 89.56 219 GLU A C 1
ATOM 1848 O O . GLU A 1 219 ? 24.022 -5.735 -18.476 1.00 89.56 219 GLU A O 1
ATOM 1853 N N . TYR A 1 220 ? 24.687 -4.081 -17.109 1.00 91.50 220 TYR A N 1
ATOM 1854 C CA . TYR A 1 220 ? 23.627 -4.311 -16.134 1.00 91.50 220 TYR A CA 1
ATOM 1855 C C . TYR A 1 220 ? 22.372 -3.543 -16.540 1.00 91.50 220 TYR A C 1
ATOM 1857 O O . TYR A 1 220 ? 22.453 -2.411 -17.009 1.00 91.50 220 TYR A O 1
ATOM 1865 N N . ARG A 1 221 ? 21.210 -4.160 -16.335 1.00 89.00 221 ARG A N 1
ATOM 1866 C CA . ARG A 1 221 ? 19.893 -3.550 -16.531 1.00 89.00 221 ARG A CA 1
ATOM 1867 C C . ARG A 1 221 ? 19.028 -3.829 -15.320 1.00 89.00 221 ARG A C 1
ATOM 1869 O O . ARG A 1 221 ? 19.067 -4.932 -14.778 1.00 89.00 221 ARG A O 1
ATOM 1876 N N . VAL A 1 222 ? 18.248 -2.844 -14.900 1.00 86.94 222 VAL A N 1
ATOM 1877 C CA . VAL A 1 222 ? 17.225 -3.053 -13.874 1.00 86.94 222 VAL A CA 1
ATOM 1878 C C . VAL A 1 222 ? 16.092 -3.876 -14.494 1.00 86.94 222 VAL A C 1
ATOM 1880 O O . VAL A 1 222 ? 15.632 -3.569 -15.588 1.00 86.94 222 VAL A O 1
ATOM 1883 N N . ASN A 1 223 ? 15.690 -4.950 -13.818 1.00 84.94 223 ASN A N 1
ATOM 1884 C CA . ASN A 1 223 ? 14.667 -5.904 -14.265 1.00 84.94 223 ASN A CA 1
ATOM 1885 C C . ASN A 1 223 ? 13.347 -5.752 -13.478 1.00 84.94 223 ASN A C 1
ATOM 1887 O O . ASN A 1 223 ? 12.463 -6.604 -13.537 1.00 84.94 223 ASN A O 1
ATOM 1891 N N . ILE A 1 224 ? 13.224 -4.650 -12.739 1.00 85.81 224 ILE A N 1
ATOM 1892 C CA . ILE A 1 224 ? 12.021 -4.226 -12.023 1.00 85.81 224 ILE A CA 1
ATOM 1893 C C . ILE A 1 224 ? 11.482 -2.939 -12.664 1.00 85.81 224 ILE A C 1
ATOM 1895 O O . ILE A 1 224 ? 12.259 -2.176 -13.248 1.00 85.81 224 ILE A O 1
ATOM 1899 N N . PRO A 1 225 ? 10.166 -2.693 -12.608 1.00 83.50 225 PRO A N 1
ATOM 1900 C CA . PRO A 1 225 ? 9.563 -1.513 -13.211 1.00 83.50 225 PRO A CA 1
ATOM 1901 C C . PRO A 1 225 ? 10.079 -0.230 -12.548 1.00 83.50 225 PRO A C 1
ATOM 1903 O O . PRO A 1 225 ? 10.076 -0.096 -11.324 1.00 83.50 225 PRO A O 1
ATOM 1906 N N . VAL A 1 226 ? 10.516 0.713 -13.386 1.00 81.88 226 VAL A N 1
ATOM 1907 C CA . VAL A 1 226 ? 11.022 2.028 -12.980 1.00 81.88 226 VAL A CA 1
ATOM 1908 C C . VAL A 1 226 ? 9.990 3.091 -13.344 1.00 81.88 226 VAL A C 1
ATOM 1910 O O . VAL A 1 226 ? 9.687 3.292 -14.520 1.00 81.88 226 VAL A O 1
ATOM 1913 N N . PHE A 1 227 ? 9.470 3.780 -12.337 1.00 77.00 227 PHE A N 1
ATOM 1914 C CA . PHE A 1 227 ? 8.534 4.885 -12.467 1.00 77.00 227 PHE A CA 1
ATOM 1915 C C . PHE A 1 227 ? 9.251 6.208 -12.223 1.00 77.00 227 PHE A C 1
ATOM 1917 O O . PHE A 1 227 ? 9.678 6.511 -11.112 1.00 77.00 227 PHE A O 1
ATOM 1924 N N . ASP A 1 228 ? 9.360 7.017 -13.269 1.00 69.81 228 ASP A N 1
ATOM 1925 C CA . ASP A 1 228 ? 9.807 8.398 -13.142 1.00 69.81 228 ASP A CA 1
ATOM 1926 C C . ASP A 1 228 ? 8.591 9.312 -12.903 1.00 69.81 228 ASP A C 1
ATOM 1928 O O . ASP A 1 228 ? 7.931 9.777 -13.834 1.00 69.81 228 ASP A O 1
ATOM 1932 N N . LEU A 1 229 ? 8.278 9.556 -11.634 1.00 64.56 229 LEU A N 1
ATOM 1933 C CA . LEU A 1 229 ? 7.242 10.476 -11.175 1.00 64.56 229 LEU A CA 1
ATOM 1934 C C . LEU A 1 229 ? 7.603 11.952 -11.407 1.00 64.56 229 LEU A C 1
ATOM 1936 O O . LEU A 1 229 ? 6.720 12.808 -11.374 1.00 64.56 229 LEU A O 1
ATOM 1940 N N . SER A 1 230 ? 8.872 12.275 -11.672 1.00 59.66 230 SER A N 1
ATOM 1941 C CA . SER A 1 230 ? 9.289 13.644 -12.004 1.00 59.66 230 SER A CA 1
ATOM 1942 C C . SER A 1 230 ? 8.892 14.050 -13.427 1.00 59.66 230 SER A C 1
ATOM 1944 O O . SER A 1 230 ? 8.610 15.220 -13.687 1.00 59.66 230 SER A O 1
ATOM 1946 N N . ASN A 1 231 ? 8.797 13.083 -14.343 1.00 62.84 231 ASN A N 1
ATOM 1947 C CA . ASN A 1 231 ? 8.636 13.344 -15.773 1.00 62.84 231 ASN A CA 1
ATOM 1948 C C . ASN A 1 231 ? 7.172 13.505 -16.233 1.00 62.84 231 ASN A C 1
ATOM 1950 O O . ASN A 1 231 ? 6.903 13.538 -17.430 1.00 62.84 231 ASN A O 1
ATOM 1954 N N . LYS A 1 232 ? 6.207 13.601 -15.302 1.00 65.38 232 LYS A N 1
ATOM 1955 C CA . LYS A 1 232 ? 4.760 13.662 -15.608 1.00 65.38 232 LYS A CA 1
ATOM 1956 C C . LYS A 1 232 ? 4.364 12.688 -16.731 1.00 65.38 232 LYS A C 1
ATOM 1958 O O . LYS A 1 232 ? 3.689 13.071 -17.689 1.00 65.38 232 LYS A O 1
ATOM 1963 N N . ASP A 1 233 ? 4.831 11.438 -16.642 1.00 79.75 233 ASP A N 1
ATOM 1964 C CA . ASP A 1 233 ? 4.479 10.408 -17.619 1.00 79.75 233 ASP A CA 1
ATOM 1965 C C . ASP A 1 233 ? 2.946 10.335 -17.721 1.00 79.75 233 ASP A C 1
ATOM 1967 O O . ASP A 1 233 ? 2.229 10.315 -16.717 1.00 79.75 233 ASP A O 1
ATOM 1971 N N . ASN A 1 234 ? 2.436 10.286 -18.951 1.00 87.62 234 ASN A N 1
ATOM 1972 C CA . ASN A 1 234 ? 1.018 10.138 -19.259 1.00 87.62 234 ASN A CA 1
ATOM 1973 C C .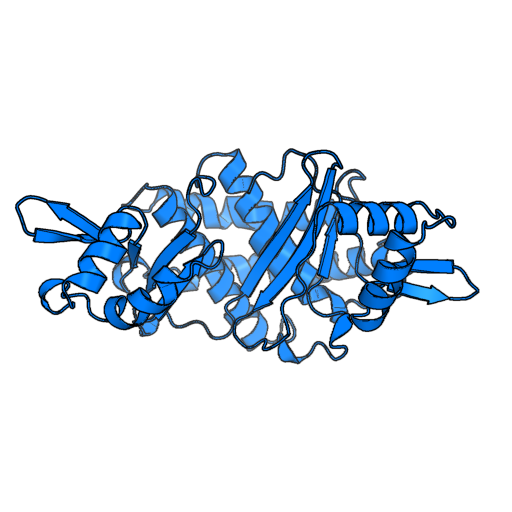 ASN A 1 234 ? 0.333 8.979 -18.516 1.00 87.62 234 ASN A C 1
ATOM 1975 O O . ASN A 1 234 ? -0.891 9.033 -18.336 1.00 87.62 234 ASN A O 1
ATOM 1979 N N . LEU A 1 235 ? 1.078 7.924 -18.166 1.00 90.56 235 LEU A N 1
ATOM 1980 C CA . LEU A 1 235 ? 0.620 6.826 -17.320 1.00 90.56 235 LEU A CA 1
ATOM 1981 C C . LEU A 1 235 ? 0.454 7.281 -15.864 1.00 90.56 235 LEU A C 1
ATOM 1983 O O . LEU A 1 235 ? -0.621 7.101 -15.298 1.00 90.56 235 LEU A O 1
ATOM 1987 N N . ILE A 1 236 ? 1.478 7.917 -15.293 1.00 87.69 236 ILE A N 1
ATOM 1988 C CA . ILE A 1 236 ? 1.491 8.404 -13.906 1.00 87.69 236 ILE A CA 1
ATOM 1989 C C . ILE A 1 236 ? 0.404 9.446 -13.672 1.00 87.69 236 ILE A C 1
ATOM 1991 O O . ILE A 1 236 ? -0.420 9.279 -12.780 1.00 87.69 236 ILE A O 1
ATOM 1995 N N . THR A 1 237 ? 0.313 10.464 -14.528 1.00 89.62 237 THR A N 1
ATOM 1996 C CA . THR A 1 237 ? -0.737 11.489 -14.420 1.00 89.62 237 THR A CA 1
ATOM 1997 C C . THR A 1 237 ? -2.139 10.879 -14.489 1.00 89.62 237 THR A C 1
ATOM 1999 O O . THR A 1 237 ? -3.088 11.399 -13.908 1.00 89.62 237 THR A O 1
ATOM 2002 N N . PHE A 1 238 ? -2.303 9.754 -15.191 1.00 94.44 238 PHE A N 1
ATOM 2003 C CA . PHE A 1 238 ? -3.589 9.068 -15.239 1.00 94.44 238 PHE A CA 1
ATOM 2004 C C . PHE A 1 238 ? -3.871 8.224 -13.992 1.00 94.44 238 PHE A C 1
ATOM 2006 O O . PHE A 1 238 ? -5.017 8.175 -13.561 1.00 94.44 238 PHE A O 1
ATOM 2013 N N . ILE A 1 239 ? -2.850 7.611 -13.390 1.00 92.94 239 ILE A N 1
ATOM 2014 C CA . ILE A 1 239 ? -2.944 6.953 -12.076 1.00 92.94 239 ILE A CA 1
ATOM 2015 C C . ILE A 1 239 ? -3.354 7.968 -11.002 1.00 92.94 239 ILE A C 1
ATOM 2017 O O . ILE A 1 239 ? -4.304 7.730 -10.255 1.00 92.94 239 ILE A O 1
ATOM 2021 N N . GLU A 1 240 ? -2.705 9.134 -10.976 1.00 91.00 240 GLU A N 1
ATOM 2022 C CA . GLU A 1 240 ? -3.052 10.231 -10.065 1.00 91.00 240 GLU A CA 1
ATOM 2023 C C . GLU A 1 240 ? -4.497 10.686 -10.269 1.00 91.00 240 GLU A C 1
ATOM 2025 O O . GLU A 1 240 ? -5.218 10.883 -9.296 1.00 91.00 240 GLU A O 1
ATOM 2030 N N . LYS A 1 241 ? -4.951 10.784 -11.526 1.00 95.06 241 LYS A N 1
ATOM 2031 C CA . LYS A 1 241 ? -6.344 11.115 -11.839 1.00 95.06 241 LYS A CA 1
ATOM 2032 C C . LYS A 1 241 ? -7.323 10.089 -11.256 1.00 95.06 241 LYS A C 1
ATOM 2034 O O . LYS A 1 241 ? -8.287 10.492 -10.621 1.00 95.06 241 LYS A O 1
ATOM 2039 N N . ILE A 1 242 ? -7.094 8.788 -11.463 1.00 97.38 242 ILE A N 1
ATOM 2040 C CA . ILE A 1 242 ? -7.969 7.734 -10.910 1.00 97.38 242 ILE A CA 1
ATOM 2041 C C . ILE A 1 242 ? -8.039 7.862 -9.386 1.00 97.38 242 ILE A C 1
ATOM 2043 O O . ILE A 1 242 ? -9.117 7.801 -8.804 1.00 97.38 242 ILE A O 1
ATOM 2047 N N . SER A 1 243 ? -6.888 8.082 -8.754 1.00 96.00 243 SER A N 1
ATOM 2048 C CA . SER A 1 243 ? -6.782 8.228 -7.302 1.00 96.00 243 SER A CA 1
ATOM 2049 C C . SER A 1 243 ? -7.533 9.464 -6.804 1.00 96.00 243 SER A C 1
ATOM 2051 O O . SER A 1 243 ? -8.263 9.384 -5.826 1.00 96.00 243 SER A O 1
ATOM 2053 N N . GLN A 1 244 ? -7.422 10.595 -7.504 1.00 96.38 244 GLN A N 1
ATOM 2054 C CA . GLN A 1 244 ? -8.167 11.818 -7.192 1.00 96.38 244 GLN A CA 1
ATOM 2055 C C . GLN A 1 244 ? -9.677 11.639 -7.347 1.00 96.38 244 GLN A C 1
ATOM 2057 O O . GLN A 1 244 ? -10.421 12.117 -6.496 1.00 96.38 244 GLN A O 1
ATOM 2062 N N . ASP A 1 245 ? -10.131 10.941 -8.391 1.00 98.25 245 ASP A N 1
ATOM 2063 C CA . ASP A 1 245 ? -11.551 10.622 -8.574 1.00 98.25 245 ASP A CA 1
ATOM 2064 C C . ASP A 1 245 ? -12.053 9.793 -7.373 1.00 98.25 245 ASP A C 1
ATOM 2066 O O . ASP A 1 245 ? -13.049 10.151 -6.750 1.00 98.25 245 ASP A O 1
ATOM 2070 N N . ILE A 1 246 ? -11.308 8.759 -6.957 1.00 98.44 246 ILE A N 1
ATOM 2071 C CA . ILE A 1 246 ? -11.624 7.954 -5.762 1.00 98.44 246 ILE A CA 1
ATOM 2072 C C . ILE A 1 246 ? -11.699 8.823 -4.497 1.00 98.44 246 ILE A C 1
ATOM 2074 O O . ILE A 1 246 ? -12.653 8.735 -3.720 1.00 98.44 246 ILE A O 1
ATOM 2078 N N . ILE A 1 247 ? -10.691 9.668 -4.285 1.00 97.88 247 ILE A N 1
ATOM 2079 C CA . ILE A 1 247 ? -10.588 10.520 -3.099 1.00 97.88 247 ILE A CA 1
ATOM 2080 C C . ILE A 1 247 ? -11.769 11.482 -3.015 1.00 97.88 247 ILE A C 1
ATOM 2082 O O . ILE A 1 247 ? -12.426 11.559 -1.977 1.00 97.88 247 ILE A O 1
ATOM 2086 N N . ASN A 1 248 ? -12.038 12.202 -4.100 1.00 97.69 248 ASN A N 1
ATOM 2087 C CA . ASN A 1 248 ? -13.025 13.272 -4.120 1.00 97.69 248 ASN A CA 1
ATOM 2088 C C . ASN A 1 248 ? -14.457 12.734 -4.136 1.00 97.69 248 ASN A C 1
ATOM 2090 O O . ASN A 1 248 ? -15.330 13.309 -3.490 1.00 97.69 248 ASN A O 1
ATOM 2094 N N . GLU A 1 249 ? -14.709 11.650 -4.872 1.00 97.81 249 GLU A N 1
ATOM 2095 C CA . GLU A 1 249 ? -16.059 11.102 -5.027 1.00 97.81 249 GLU A CA 1
ATOM 2096 C C . GLU A 1 249 ? -16.455 10.188 -3.860 1.00 97.81 249 GLU A C 1
ATOM 2098 O O . GLU A 1 249 ? -17.644 10.070 -3.566 1.00 97.81 249 GLU A O 1
ATOM 2103 N N . VAL A 1 250 ? -15.489 9.560 -3.174 1.00 97.56 250 VAL A N 1
ATOM 2104 C CA . VAL A 1 250 ? -15.783 8.531 -2.164 1.00 97.56 250 VAL A CA 1
ATOM 2105 C C . VAL A 1 250 ? -15.085 8.784 -0.833 1.00 97.56 250 VAL A C 1
ATOM 2107 O O . VAL A 1 250 ? -15.755 8.879 0.196 1.00 97.56 250 VAL A O 1
ATOM 2110 N N . THR A 1 251 ? -13.755 8.901 -0.825 1.00 96.69 251 THR A N 1
ATOM 2111 C CA . THR A 1 251 ? -12.977 8.897 0.425 1.00 96.69 251 THR A CA 1
ATOM 2112 C C . THR A 1 251 ? -13.282 10.100 1.306 1.00 96.69 251 THR A C 1
ATOM 2114 O O . THR A 1 251 ? -13.649 9.923 2.464 1.00 96.69 251 THR A O 1
ATOM 2117 N N . LEU A 1 252 ? -13.155 11.325 0.787 1.00 95.94 252 LEU A N 1
ATOM 2118 C CA . LEU A 1 252 ? -13.388 12.535 1.581 1.00 95.94 252 LEU A CA 1
ATOM 2119 C C . LEU A 1 252 ? -14.837 12.628 2.071 1.00 95.94 252 LEU A C 1
ATOM 2121 O O . LEU A 1 252 ? -15.019 12.782 3.281 1.00 95.94 252 LEU A O 1
ATOM 2125 N N . PRO A 1 253 ? -15.864 12.441 1.211 1.00 95.75 253 PRO A N 1
ATOM 2126 C CA . PRO A 1 253 ? -17.252 12.484 1.665 1.00 95.75 253 PRO A CA 1
ATOM 2127 C C . PRO A 1 253 ? -17.574 11.474 2.770 1.00 95.75 253 PRO A C 1
ATOM 2129 O O . PRO A 1 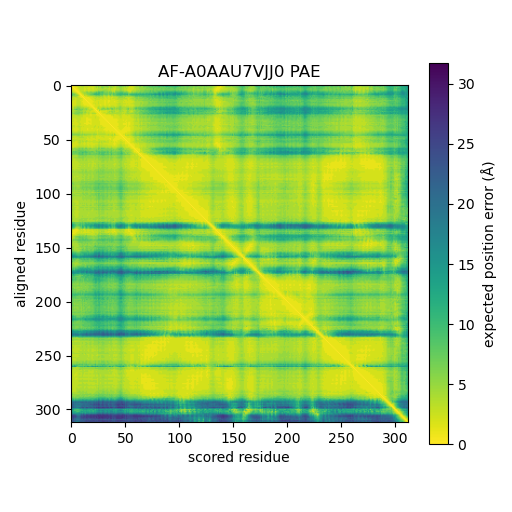253 ? -18.424 11.744 3.619 1.00 95.75 253 PRO A O 1
ATOM 2132 N N . LEU A 1 254 ? -16.927 10.305 2.765 1.00 94.31 254 LEU A N 1
ATOM 2133 C CA . LEU A 1 254 ? -17.059 9.318 3.834 1.00 94.31 254 LEU A CA 1
ATOM 2134 C C . LEU A 1 254 ? -16.345 9.780 5.110 1.00 94.31 254 LEU A C 1
ATOM 2136 O O . LEU A 1 254 ? -16.967 9.832 6.170 1.00 94.31 254 LEU A O 1
ATOM 2140 N N . LEU A 1 255 ? -15.064 10.152 5.020 1.00 93.81 255 LEU A N 1
ATOM 2141 C CA . LEU A 1 255 ? -14.265 10.545 6.187 1.00 93.81 255 LEU A CA 1
ATOM 2142 C C . LEU A 1 255 ? -14.826 11.780 6.912 1.00 93.81 255 LEU A C 1
ATOM 2144 O O . LEU A 1 255 ? -14.635 11.921 8.120 1.00 93.81 255 LEU A O 1
ATOM 2148 N N . GLU A 1 256 ? -15.524 12.669 6.203 1.00 92.44 256 GLU A N 1
ATOM 2149 C CA . GLU A 1 256 ? -16.210 13.829 6.784 1.00 92.44 256 GLU A CA 1
ATOM 2150 C C . GLU A 1 256 ? -17.429 13.456 7.641 1.00 92.44 256 GLU A C 1
ATOM 2152 O O . GLU A 1 256 ? -17.768 14.192 8.573 1.00 92.44 256 GLU A O 1
ATOM 2157 N N . LYS A 1 257 ? -18.072 12.318 7.348 1.00 90.81 257 LYS A N 1
ATOM 2158 C CA . LYS A 1 257 ? -19.268 11.823 8.051 1.00 90.81 257 LYS A CA 1
ATOM 2159 C C . LYS A 1 257 ? -18.942 10.984 9.286 1.00 90.81 257 LYS A C 1
ATOM 2161 O O . LYS A 1 257 ? -19.840 10.736 10.089 1.00 90.81 257 LYS A O 1
ATOM 2166 N N . LEU A 1 258 ? -17.691 10.550 9.446 1.00 89.19 258 LEU A N 1
ATOM 2167 C CA . LEU A 1 258 ? -17.276 9.732 10.585 1.00 89.19 258 LEU A CA 1
ATOM 2168 C C . LEU A 1 258 ? -17.399 10.502 11.907 1.00 89.19 258 LEU A C 1
ATOM 2170 O O . LEU A 1 258 ? -17.077 11.692 11.999 1.00 89.19 258 LEU A O 1
ATOM 2174 N N . GLN A 1 259 ? -17.854 9.796 12.945 1.00 83.06 259 GLN A N 1
ATOM 2175 C CA . GLN A 1 259 ? -17.975 10.351 14.294 1.00 83.06 259 GLN A CA 1
ATOM 2176 C C . GLN A 1 259 ? -16.598 10.578 14.930 1.00 83.06 259 GLN A C 1
ATOM 2178 O O . GLN A 1 259 ? -16.332 11.662 15.453 1.00 83.06 259 GLN A O 1
ATOM 2183 N N . ASP A 1 260 ? -15.713 9.579 14.851 1.00 82.38 260 ASP A N 1
ATOM 2184 C CA . ASP A 1 260 ? -14.318 9.708 15.266 1.00 82.38 260 ASP A CA 1
ATOM 2185 C C . ASP A 1 260 ? -13.516 10.416 14.166 1.00 82.38 260 ASP A C 1
ATOM 2187 O O . ASP A 1 260 ? -13.479 10.003 13.005 1.00 82.38 260 ASP A O 1
ATOM 2191 N N . LYS A 1 261 ? -12.886 11.531 14.542 1.00 80.00 261 LYS A N 1
ATOM 2192 C CA . LYS A 1 261 ? -12.111 12.376 13.629 1.00 80.00 261 LYS A CA 1
ATOM 2193 C C . LYS A 1 261 ? -10.604 12.218 13.791 1.00 80.00 261 LYS A C 1
ATOM 2195 O O . LYS A 1 261 ? -9.868 12.939 13.113 1.00 80.00 261 LYS A O 1
ATOM 2200 N N . THR A 1 262 ? -10.150 11.328 14.673 1.00 88.75 262 THR A N 1
ATOM 2201 C CA . THR A 1 262 ? -8.728 11.070 14.882 1.00 88.75 262 THR A CA 1
ATOM 2202 C C . THR A 1 262 ? -8.099 10.535 13.601 1.00 88.75 262 THR A C 1
ATOM 2204 O O . THR A 1 262 ? -8.703 9.787 12.830 1.00 88.75 262 THR A O 1
ATOM 2207 N N . SER A 1 263 ? -6.868 10.965 13.347 1.00 88.19 263 SER A N 1
ATOM 2208 C CA . SER A 1 263 ? -6.177 10.661 12.096 1.00 88.19 263 SER A CA 1
ATOM 2209 C C . SER A 1 263 ? -5.938 9.148 11.936 1.00 88.19 263 SER A C 1
ATOM 2211 O O . SER A 1 263 ? -6.174 8.592 10.866 1.00 88.19 263 SER A O 1
ATOM 2213 N N . ILE A 1 264 ? -5.562 8.465 13.025 1.00 87.12 264 ILE A N 1
ATOM 2214 C CA . ILE A 1 264 ? -5.320 7.018 13.052 1.00 87.12 264 ILE A CA 1
ATOM 2215 C C . ILE A 1 264 ? -6.587 6.208 12.755 1.00 87.12 264 ILE A C 1
ATOM 2217 O O . ILE A 1 264 ? -6.516 5.171 12.090 1.00 87.12 264 ILE A O 1
ATOM 2221 N N . TYR A 1 265 ? -7.743 6.692 13.219 1.00 90.06 265 TYR A N 1
ATOM 2222 C CA . TYR A 1 265 ? -9.031 6.073 12.938 1.00 90.06 265 TYR A CA 1
ATOM 2223 C C . TYR A 1 265 ? -9.363 6.199 11.447 1.00 90.06 265 TYR A C 1
ATOM 2225 O O . TYR A 1 265 ? -9.627 5.219 10.756 1.00 90.06 265 TYR A O 1
ATOM 2233 N N . LYS A 1 266 ? -9.238 7.410 10.896 1.00 92.06 266 LYS A N 1
ATOM 2234 C CA . LYS A 1 266 ? -9.433 7.640 9.457 1.00 92.06 266 LYS A CA 1
ATOM 2235 C C . LYS A 1 266 ? -8.487 6.798 8.605 1.00 92.06 266 LYS A C 1
ATOM 2237 O O . LYS A 1 266 ? -8.921 6.237 7.606 1.00 92.06 266 LYS A O 1
ATOM 2242 N N . HIS A 1 267 ? -7.225 6.666 9.011 1.00 91.50 267 HIS A N 1
ATOM 2243 C CA . HIS A 1 267 ? -6.261 5.824 8.311 1.00 91.50 267 HIS A CA 1
ATOM 2244 C C . HIS A 1 267 ? -6.728 4.359 8.279 1.00 91.50 267 HIS A C 1
ATOM 2246 O O . HIS A 1 267 ? -6.794 3.774 7.200 1.00 91.50 267 HIS A O 1
ATOM 2252 N N . GLY A 1 268 ? -7.148 3.786 9.413 1.00 90.44 268 GLY A N 1
ATOM 2253 C CA . GLY A 1 268 ? -7.663 2.412 9.442 1.00 90.44 268 GLY A CA 1
ATOM 2254 C C . GLY A 1 268 ? -8.902 2.203 8.558 1.00 90.44 268 GLY A C 1
ATOM 2255 O O . GLY A 1 268 ? -8.977 1.194 7.860 1.00 90.44 268 GLY A O 1
ATOM 2256 N N . ILE A 1 269 ? -9.822 3.175 8.497 1.00 93.12 269 ILE A N 1
ATOM 2257 C CA . ILE A 1 269 ? -10.973 3.135 7.574 1.00 93.12 269 ILE A CA 1
ATOM 2258 C C . ILE A 1 269 ? -10.522 3.118 6.111 1.00 93.12 269 ILE A C 1
ATOM 2260 O O . ILE A 1 269 ? -10.993 2.297 5.327 1.00 93.12 269 ILE A O 1
ATOM 2264 N N . VAL A 1 270 ? -9.589 3.993 5.733 1.00 94.12 270 VAL A N 1
ATOM 2265 C CA . VAL A 1 270 ? -9.074 4.042 4.358 1.00 94.12 270 VAL A CA 1
ATOM 2266 C C . VAL A 1 270 ? -8.389 2.722 3.990 1.00 94.12 270 VAL A C 1
ATOM 2268 O O . VAL A 1 270 ? -8.608 2.207 2.896 1.00 94.12 270 VAL A O 1
ATOM 2271 N N . ARG A 1 271 ? -7.619 2.132 4.911 1.00 91.81 271 ARG A N 1
ATOM 2272 C CA . ARG A 1 271 ? -6.995 0.815 4.721 1.00 91.81 271 ARG A CA 1
ATOM 2273 C C . ARG A 1 271 ? -8.028 -0.283 4.482 1.00 91.81 271 ARG A C 1
ATOM 2275 O O . ARG A 1 271 ? -7.874 -1.050 3.535 1.00 91.81 271 ARG A O 1
ATOM 2282 N N . LEU A 1 272 ? -9.107 -0.316 5.265 1.00 92.12 272 LEU A N 1
ATOM 2283 C CA . LEU A 1 272 ? -10.203 -1.262 5.044 1.00 92.12 272 LEU A CA 1
ATOM 2284 C C . LEU A 1 272 ? -10.842 -1.097 3.663 1.00 92.12 272 LEU A C 1
ATOM 2286 O O . LEU A 1 272 ? -11.035 -2.092 2.972 1.00 92.12 272 LEU A O 1
ATOM 2290 N N . LEU A 1 273 ? -11.129 0.138 3.238 1.00 94.88 273 LEU A N 1
ATOM 2291 C CA . LEU A 1 273 ? -11.699 0.405 1.911 1.00 94.88 273 LEU A CA 1
ATOM 2292 C C . LEU A 1 273 ? -10.790 -0.112 0.795 1.00 94.88 273 LEU A C 1
ATOM 2294 O O . LEU A 1 273 ? -11.265 -0.743 -0.148 1.00 94.88 273 LEU A O 1
ATOM 2298 N N . MET A 1 274 ? -9.480 0.129 0.902 1.00 95.00 274 MET A N 1
ATOM 2299 C CA . MET A 1 274 ? -8.496 -0.364 -0.062 1.00 95.00 274 MET A CA 1
ATOM 2300 C C . MET A 1 274 ? -8.515 -1.899 -0.141 1.00 95.00 274 MET A C 1
ATOM 2302 O O . MET A 1 274 ? -8.573 -2.456 -1.238 1.00 95.00 274 MET A O 1
ATOM 2306 N N . GLU A 1 275 ? -8.513 -2.585 1.003 1.00 92.81 275 GLU A N 1
ATOM 2307 C CA . GLU A 1 275 ? -8.485 -4.052 1.079 1.00 92.81 275 GLU A CA 1
ATOM 2308 C C . GLU A 1 275 ? -9.803 -4.691 0.611 1.00 92.81 275 GLU A C 1
ATOM 2310 O O . GLU A 1 275 ? -9.781 -5.636 -0.178 1.00 92.81 275 GLU A O 1
ATOM 2315 N N . MET A 1 276 ? -10.954 -4.132 0.999 1.00 94.12 276 MET A N 1
ATOM 2316 C CA . MET A 1 276 ? -12.271 -4.530 0.481 1.00 94.12 276 MET A CA 1
ATOM 2317 C C . MET A 1 276 ? -12.358 -4.327 -1.036 1.00 94.12 276 MET A C 1
ATOM 2319 O O . MET A 1 276 ? -12.823 -5.203 -1.762 1.00 94.12 276 MET A O 1
ATOM 2323 N N . THR A 1 277 ? -11.851 -3.200 -1.541 1.00 96.81 277 THR A N 1
ATOM 2324 C CA . THR A 1 277 ? -11.780 -2.926 -2.983 1.00 96.81 277 THR A CA 1
ATOM 2325 C C . THR A 1 277 ? -10.941 -3.981 -3.705 1.00 96.81 277 THR A C 1
ATOM 2327 O O . THR A 1 277 ? -11.329 -4.436 -4.782 1.00 96.81 277 THR A O 1
ATOM 2330 N N . ALA A 1 278 ? -9.805 -4.397 -3.134 1.00 95.00 278 ALA A N 1
ATOM 2331 C CA . ALA A 1 278 ? -8.970 -5.445 -3.718 1.00 95.00 278 ALA A CA 1
ATOM 2332 C C . ALA A 1 278 ? -9.688 -6.799 -3.776 1.00 95.00 278 ALA A C 1
ATOM 2334 O O . ALA A 1 278 ? -9.658 -7.442 -4.829 1.00 95.00 278 ALA A O 1
ATOM 2335 N N . ASP A 1 279 ? -10.382 -7.189 -2.702 1.00 94.25 279 ASP A N 1
ATOM 2336 C CA . ASP A 1 279 ? -11.219 -8.394 -2.677 1.00 94.25 279 ASP A CA 1
ATOM 2337 C C . ASP A 1 279 ? -12.255 -8.358 -3.812 1.00 94.25 279 ASP A C 1
ATOM 2339 O O . ASP A 1 279 ? -12.259 -9.240 -4.675 1.00 94.25 279 ASP A O 1
ATOM 2343 N N . ILE A 1 280 ? -13.042 -7.280 -3.906 1.00 96.25 280 ILE A N 1
ATOM 2344 C CA . ILE A 1 280 ? -14.095 -7.142 -4.923 1.00 96.25 280 ILE A CA 1
ATOM 2345 C C . ILE A 1 280 ? -13.504 -7.152 -6.345 1.00 96.25 280 ILE A C 1
ATOM 2347 O O . ILE A 1 280 ? -14.072 -7.782 -7.245 1.00 96.25 280 ILE A O 1
ATOM 2351 N N . LEU A 1 281 ? -12.370 -6.478 -6.583 1.00 96.62 281 LEU A N 1
ATOM 2352 C CA . LEU A 1 281 ? -11.710 -6.449 -7.896 1.00 96.62 281 LEU A CA 1
ATOM 2353 C C . LEU A 1 281 ? -11.267 -7.843 -8.359 1.00 96.62 281 LEU A C 1
ATOM 2355 O O . LEU A 1 281 ? -11.419 -8.173 -9.542 1.00 96.62 281 LEU A O 1
ATOM 2359 N N . ILE A 1 282 ? -10.721 -8.644 -7.442 1.00 94.38 282 ILE A N 1
ATOM 2360 C CA . ILE A 1 282 ? -10.214 -9.993 -7.717 1.00 94.38 282 ILE A CA 1
ATOM 2361 C C . ILE A 1 282 ? -11.372 -10.983 -7.880 1.00 94.38 282 ILE A C 1
ATOM 2363 O O . ILE A 1 282 ? -11.406 -11.731 -8.860 1.00 94.38 282 ILE A O 1
ATOM 2367 N N . GLU A 1 283 ? -12.349 -10.964 -6.974 1.00 95.25 283 GLU A N 1
ATOM 2368 C CA . GLU A 1 283 ? -13.511 -11.864 -6.997 1.00 95.25 283 GLU A CA 1
ATOM 2369 C C . GLU A 1 283 ? -14.339 -11.693 -8.276 1.00 95.25 283 GLU A C 1
ATOM 2371 O O . GLU A 1 283 ? -14.753 -12.672 -8.902 1.00 95.25 283 GLU A O 1
ATOM 2376 N N . ASN A 1 284 ? -14.486 -10.450 -8.742 1.00 96.19 284 ASN A N 1
ATOM 2377 C CA . ASN A 1 284 ? -15.173 -10.131 -9.993 1.00 96.19 284 ASN A CA 1
ATOM 2378 C C . ASN A 1 284 ? -14.286 -10.260 -11.244 1.00 96.19 284 ASN A C 1
ATOM 2380 O O . ASN A 1 284 ? -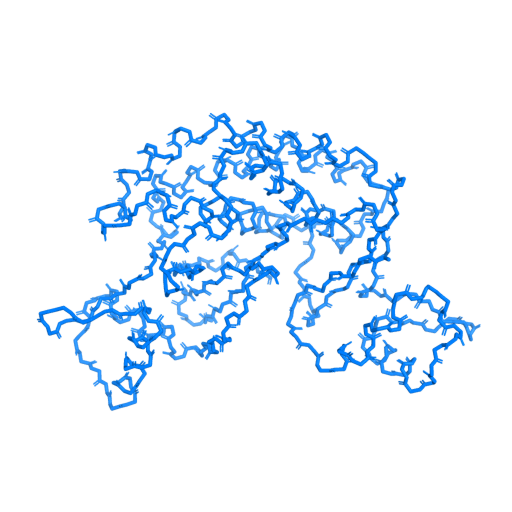14.720 -9.891 -12.338 1.00 96.19 284 ASN A O 1
ATOM 2384 N N . LYS A 1 285 ? -13.055 -10.777 -11.115 1.00 94.94 285 LYS A N 1
ATOM 2385 C CA . LYS A 1 285 ? -12.104 -11.009 -12.220 1.00 94.94 285 LYS A CA 1
ATOM 2386 C C . LYS A 1 285 ? -11.794 -9.755 -13.044 1.00 94.94 285 LYS A C 1
ATOM 2388 O O . LYS A 1 285 ? -11.534 -9.844 -14.244 1.00 94.94 285 LYS A O 1
ATOM 2393 N N . ILE A 1 286 ? -11.833 -8.584 -12.413 1.00 94.69 286 ILE A N 1
ATOM 2394 C CA . ILE A 1 286 ? -11.431 -7.324 -13.051 1.00 94.69 286 ILE A CA 1
ATOM 2395 C C . ILE A 1 286 ? -9.909 -7.245 -13.075 1.00 94.69 286 ILE A C 1
ATOM 2397 O O . ILE A 1 286 ? -9.337 -6.838 -14.082 1.00 94.69 286 ILE A O 1
ATOM 2401 N N . ILE A 1 287 ? -9.277 -7.680 -11.981 1.00 92.88 287 ILE A N 1
ATOM 2402 C CA . ILE A 1 287 ? -7.830 -7.811 -11.813 1.00 92.88 287 ILE A CA 1
ATOM 2403 C C . ILE A 1 287 ? -7.508 -9.265 -11.484 1.00 92.88 287 ILE A C 1
ATOM 2405 O O . ILE A 1 287 ? -8.287 -9.948 -10.820 1.00 92.88 287 ILE A O 1
ATOM 2409 N N . TYR A 1 288 ? -6.367 -9.762 -11.964 1.00 90.25 288 TYR A N 1
ATOM 2410 C CA . TYR A 1 288 ? -5.926 -11.112 -11.612 1.00 90.25 288 TYR A CA 1
ATOM 2411 C C . TYR A 1 288 ? -5.611 -11.217 -10.113 1.00 90.25 288 TYR A C 1
ATOM 2413 O O . TYR A 1 288 ? -5.175 -10.229 -9.520 1.00 90.25 288 TYR A O 1
ATOM 2421 N N . PRO A 1 289 ? -5.768 -12.401 -9.498 1.00 86.25 289 PRO A N 1
ATOM 2422 C CA . PRO A 1 289 ? -5.369 -12.616 -8.109 1.00 86.25 289 PRO A CA 1
ATOM 2423 C C . PRO A 1 289 ? -3.850 -12.492 -7.944 1.00 86.25 289 PRO A C 1
ATOM 2425 O O . PRO A 1 289 ? -3.098 -12.800 -8.871 1.00 86.25 289 PRO A O 1
ATOM 2428 N N . PHE A 1 290 ? -3.381 -12.106 -6.754 1.00 78.19 290 PHE A N 1
ATOM 2429 C CA . PHE A 1 290 ? -1.946 -11.974 -6.433 1.00 78.19 290 PHE A CA 1
ATOM 2430 C C . PHE A 1 290 ? -1.119 -13.232 -6.763 1.00 78.19 290 PHE A C 1
ATOM 2432 O O . PHE A 1 290 ? 0.033 -13.154 -7.187 1.00 78.19 290 PHE A O 1
ATOM 2439 N N . THR A 1 291 ? -1.742 -14.410 -6.687 1.00 73.38 291 THR A N 1
ATOM 2440 C CA . THR A 1 291 ? -1.133 -15.702 -7.036 1.00 73.38 291 THR A CA 1
ATOM 2441 C C . THR A 1 291 ? -0.817 -15.880 -8.526 1.00 73.38 291 THR A C 1
ATOM 2443 O O . THR A 1 291 ? -0.031 -16.760 -8.867 1.00 73.38 291 THR A O 1
ATOM 2446 N N . TYR A 1 292 ? -1.395 -15.067 -9.418 1.00 71.81 292 TYR A N 1
ATOM 2447 C CA . TYR A 1 292 ? -1.221 -15.178 -10.872 1.00 71.81 292 TYR A CA 1
ATOM 2448 C C . TYR A 1 292 ? 0.130 -14.648 -11.379 1.00 71.81 292 TYR A C 1
ATOM 2450 O O . TYR A 1 292 ? 0.504 -14.904 -12.524 1.00 71.81 292 TYR A O 1
ATOM 2458 N N . ILE A 1 293 ? 0.896 -13.918 -10.561 1.00 64.25 293 ILE A N 1
ATOM 2459 C CA . ILE A 1 293 ? 2.217 -13.456 -10.992 1.00 64.25 293 ILE A CA 1
ATOM 2460 C C . ILE A 1 293 ? 3.134 -14.688 -11.124 1.00 64.25 293 ILE A C 1
ATOM 2462 O O . ILE A 1 293 ? 3.455 -15.359 -10.146 1.00 64.25 293 ILE A O 1
ATOM 2466 N N . ASN A 1 294 ? 3.544 -15.022 -12.349 1.00 49.69 294 ASN A N 1
ATOM 2467 C CA . ASN A 1 294 ? 4.228 -16.290 -12.654 1.00 49.69 294 ASN A CA 1
ATOM 2468 C C . ASN A 1 294 ? 5.756 -16.257 -12.452 1.00 49.69 294 ASN A C 1
ATOM 2470 O O . ASN A 1 294 ? 6.398 -17.306 -12.457 1.00 49.69 294 ASN A O 1
ATOM 2474 N N . LYS A 1 295 ? 6.362 -15.078 -12.260 1.00 57.59 295 LYS A N 1
ATOM 2475 C CA . LYS A 1 295 ? 7.815 -14.922 -12.077 1.00 57.59 295 LYS A CA 1
ATOM 2476 C C . LYS A 1 295 ? 8.116 -14.364 -10.691 1.00 57.59 295 LYS A C 1
ATOM 2478 O O . LYS A 1 295 ? 7.968 -13.172 -10.468 1.00 57.59 295 LYS A O 1
ATOM 2483 N N . ILE A 1 296 ? 8.551 -15.243 -9.790 1.00 51.97 296 ILE A N 1
ATOM 2484 C CA . ILE A 1 296 ? 8.880 -14.988 -8.371 1.00 51.97 296 ILE A CA 1
ATOM 2485 C C . ILE A 1 296 ? 9.672 -13.681 -8.168 1.00 51.97 296 ILE A C 1
ATOM 2487 O O . ILE A 1 296 ? 9.307 -12.855 -7.356 1.00 51.97 296 ILE A O 1
ATOM 2491 N N . HIS A 1 297 ? 10.680 -13.408 -8.993 1.00 54.84 297 HIS A N 1
ATOM 2492 C CA . HIS A 1 297 ? 11.566 -12.245 -8.838 1.00 54.84 297 HIS A CA 1
ATOM 2493 C C . HIS A 1 297 ? 11.057 -10.927 -9.457 1.00 54.84 297 HIS A C 1
ATOM 2495 O O . HIS A 1 297 ? 11.659 -9.879 -9.243 1.00 54.84 297 HIS A O 1
ATOM 2501 N N . GLN A 1 298 ? 9.984 -10.960 -10.253 1.00 53.66 298 GLN A N 1
ATOM 2502 C CA . GLN A 1 298 ? 9.317 -9.749 -10.762 1.00 53.66 298 GLN A CA 1
ATOM 2503 C C . GLN A 1 298 ? 8.128 -9.344 -9.887 1.00 53.66 298 GLN A C 1
ATOM 2505 O O . GLN A 1 298 ? 7.457 -8.353 -10.170 1.00 53.66 298 GLN A O 1
ATOM 2510 N N . LYS A 1 299 ? 7.851 -10.119 -8.836 1.00 58.28 299 LYS A N 1
ATOM 2511 C CA . LYS A 1 299 ? 6.785 -9.822 -7.899 1.00 58.28 299 LYS A CA 1
ATOM 2512 C C . LYS A 1 299 ? 7.202 -8.617 -7.081 1.00 58.28 299 LYS A C 1
ATOM 2514 O O . LYS A 1 299 ? 8.296 -8.565 -6.534 1.00 58.28 299 LYS A O 1
ATOM 2519 N N . ASN A 1 300 ? 6.297 -7.658 -7.021 1.00 66.50 300 ASN A N 1
ATOM 2520 C CA . ASN A 1 300 ? 6.194 -6.678 -5.955 1.00 66.50 300 ASN A CA 1
ATOM 2521 C C . ASN A 1 300 ? 7.111 -5.449 -6.037 1.00 66.50 300 ASN A C 1
ATOM 2523 O O . ASN A 1 300 ? 6.731 -4.413 -5.500 1.00 66.50 300 ASN A O 1
ATOM 2527 N N . TRP A 1 301 ? 8.252 -5.487 -6.726 1.00 69.75 301 TRP A N 1
ATOM 2528 C CA . TRP A 1 301 ? 9.194 -4.360 -6.705 1.00 69.75 301 TRP A CA 1
ATOM 2529 C C . TRP A 1 301 ? 8.780 -3.179 -7.599 1.00 69.75 301 TRP A C 1
ATOM 2531 O O . TRP A 1 301 ? 8.585 -3.333 -8.800 1.00 69.75 301 TRP A O 1
ATOM 2541 N N . ILE A 1 302 ? 8.732 -1.977 -7.028 1.00 66.38 302 ILE A N 1
ATOM 2542 C CA . ILE A 1 302 ? 8.481 -0.688 -7.684 1.00 66.38 302 ILE A CA 1
ATOM 2543 C C . ILE A 1 302 ? 9.719 0.172 -7.479 1.00 66.38 302 ILE A C 1
ATOM 2545 O O . ILE A 1 302 ? 9.948 0.635 -6.370 1.00 66.38 302 ILE A O 1
ATOM 2549 N N . PHE A 1 303 ? 10.513 0.457 -8.503 1.00 65.06 303 PHE A N 1
ATOM 2550 C CA . PHE A 1 303 ? 11.522 1.508 -8.365 1.00 65.06 303 PHE A CA 1
ATOM 2551 C C . PHE A 1 303 ? 10.911 2.835 -8.790 1.00 65.06 303 PHE A C 1
ATOM 2553 O O . PHE A 1 303 ? 10.295 2.922 -9.846 1.00 65.06 303 PHE A O 1
ATOM 2560 N N . THR A 1 304 ? 11.045 3.874 -7.981 1.00 61.09 304 THR A N 1
ATOM 2561 C CA . THR A 1 304 ? 10.404 5.159 -8.246 1.00 61.09 304 THR A CA 1
ATOM 2562 C C . THR A 1 304 ? 11.259 6.314 -7.746 1.00 61.09 304 THR A C 1
ATOM 2564 O O . THR A 1 304 ? 11.900 6.218 -6.705 1.00 61.09 304 THR A O 1
ATOM 2567 N N . ASN A 1 305 ? 11.304 7.428 -8.470 1.00 56.22 305 ASN A N 1
ATOM 2568 C CA . ASN A 1 305 ? 11.968 8.646 -7.998 1.00 56.22 305 ASN A CA 1
ATOM 2569 C C . ASN A 1 305 ? 11.010 9.534 -7.195 1.00 56.22 305 ASN A C 1
ATOM 2571 O O . ASN A 1 305 ? 10.839 10.707 -7.528 1.00 56.22 305 ASN A O 1
ATOM 2575 N N . LEU A 1 306 ? 10.350 8.955 -6.179 1.00 52.53 306 LEU A N 1
ATOM 2576 C CA . LEU A 1 306 ? 9.413 9.659 -5.297 1.00 52.53 306 LEU A CA 1
ATOM 2577 C C . LEU A 1 306 ? 9.968 11.046 -4.976 1.00 52.53 306 LEU A C 1
ATOM 2579 O O . LEU A 1 306 ? 10.948 11.207 -4.248 1.00 52.53 306 LEU A O 1
ATOM 2583 N N . ASN A 1 307 ? 9.348 12.048 -5.595 1.00 45.69 307 ASN A N 1
ATOM 2584 C CA . ASN A 1 307 ? 9.648 13.439 -5.336 1.00 45.69 307 ASN A CA 1
ATOM 2585 C C . ASN A 1 307 ? 9.444 13.651 -3.829 1.00 45.69 307 ASN A C 1
ATOM 2587 O O . ASN A 1 307 ? 8.536 13.045 -3.258 1.00 45.69 307 ASN A O 1
ATOM 2591 N N . LYS A 1 308 ? 10.236 14.521 -3.194 1.00 43.69 308 LYS A N 1
ATOM 2592 C CA . LYS A 1 308 ? 10.236 14.797 -1.736 1.00 43.69 308 LYS A CA 1
ATOM 2593 C C . LYS A 1 308 ? 8.859 15.106 -1.110 1.00 43.69 308 LYS A C 1
ATOM 2595 O O . LYS A 1 308 ? 8.757 15.253 0.099 1.00 43.69 308 LYS A O 1
ATOM 2600 N N . ASN A 1 309 ? 7.819 15.235 -1.931 1.00 41.16 309 ASN A N 1
ATOM 2601 C CA . ASN A 1 309 ? 6.437 15.506 -1.559 1.00 41.16 309 ASN A CA 1
ATOM 2602 C C . ASN A 1 309 ? 5.576 14.247 -1.351 1.00 41.16 309 ASN A C 1
ATOM 2604 O O . ASN A 1 309 ? 4.403 14.394 -1.017 1.00 41.16 309 ASN A O 1
ATOM 2608 N N . ILE A 1 310 ? 6.106 13.039 -1.580 1.00 43.88 310 ILE A N 1
ATOM 2609 C CA . ILE A 1 310 ? 5.466 11.804 -1.111 1.00 43.88 310 ILE A CA 1
ATOM 2610 C C . ILE A 1 310 ? 6.011 11.545 0.282 1.00 43.88 310 ILE A C 1
ATOM 2612 O O . ILE A 1 310 ? 7.067 10.943 0.462 1.00 43.88 310 ILE A O 1
ATOM 2616 N N . VAL A 1 311 ? 5.319 12.142 1.245 1.00 37.19 311 VAL A N 1
ATOM 2617 C CA . VAL A 1 311 ? 5.604 11.989 2.664 1.00 37.19 311 VAL A CA 1
ATOM 2618 C C . VAL A 1 311 ? 4.787 10.792 3.151 1.00 37.19 311 VAL A C 1
ATOM 2620 O O . VAL A 1 311 ? 3.576 10.751 2.922 1.00 37.19 311 VAL A O 1
ATOM 2623 N N . LEU A 1 312 ? 5.467 9.789 3.711 1.00 37.72 312 LEU A N 1
ATOM 2624 C CA . LEU A 1 312 ? 4.864 8.643 4.401 1.00 37.72 312 LEU A CA 1
ATOM 2625 C C . LEU A 1 312 ? 4.959 8.835 5.914 1.00 37.72 312 LEU A C 1
ATOM 2627 O O . LEU A 1 312 ? 6.067 9.219 6.353 1.00 37.72 312 LEU A O 1
#

Radius of gyration: 20.83 Å; Cα contacts (8 Å, |Δi|>4): 402; chains: 1; bounding box: 56×34×63 Å

Organism: NCBI:txid1260629

pLDDT: mean 85.29, std 11.92, range [37.19, 98.44]

Sequence (312 aa):
MELIIYGKGNKQLDEILPYLQNKNFLDYPQEIIEKALVQKILVKKNNKTFPGEKLIYYNLEEIEGLEEHSENYVHIIKKHIKTLKEKFNKSYLSNNGFLWDELQQMLIFAMCLDLSILTYLHKEKIIEESNGDYYIWAFDESIKRNNPFGIKLWHNDESEIALGELWYRNDKESEFNFKNQDLNILKKIINGEKDFNQYESKKLIIFKYNGIVNKENGEYRVNIPVFDLSNKDNLITFIEKISQDIINEVTLPLLEKLQDKTSIYKHGIVRLLMEMTADILIENKIIYPFTYINKIHQKNWIFTNLNKNIVL

Mean predicted aligned error: 6.46 Å

Secondary structure (DSSP, 8-state):
-EEEEEES--HHHHHHHHHHTSS-GGGS-HHHHHHHHHTTSEEEETTEEEE-TTEEEE-TTTTTTHHHHHHHHHHHHHHHHHHHHHHHTTSHHHHTT--HHHHHHIIIIIIIIIIIHHHHHHHTTSS----SSEEEEEE-GGG--SS-EEEEEEEETTTTEEEEEEEETT---------HHHHHHHHHHHTT-----HHHHHHHHHHHHTTSEEEETTEEEE-S-EE-GGGT-TTHHHHHHHHHHHIIIIIHHHHHH-S---HHHHHHHHHHHHHHHHHHHHHTTSS--GGG---GGGSSEEEE---TT---

Nearest PDB structures (foldseek):
  6lth-assembly1_M  TM=2.132E-01  e=9.954E+00  Homo sapiens